Protein AF-A0AA51QZR5-F1 (afdb_monomer)

Solvent-accessible surface area (backbone atoms only — not comparable to full-atom values): 18092 Å² total; per-residue (Å²): 135,90,85,87,76,76,73,62,62,62,56,54,56,56,52,54,55,58,61,67,74,70,63,79,80,80,70,92,66,67,84,71,77,77,79,80,81,88,84,74,58,75,63,58,58,52,51,50,41,43,74,71,67,42,76,88,62,70,71,95,69,83,73,81,68,71,77,74,71,74,74,69,85,59,83,58,55,59,68,48,60,66,31,44,43,50,40,58,39,72,78,77,43,39,86,46,74,68,78,27,67,21,31,76,40,87,43,94,56,45,64,41,41,21,51,38,39,50,60,45,51,63,48,101,61,73,33,62,52,74,66,48,49,51,33,36,43,29,69,75,47,83,55,83,43,60,82,65,31,57,68,69,54,47,52,54,44,53,51,49,25,50,50,34,45,76,72,68,63,38,74,43,92,92,61,65,80,60,74,62,58,65,85,68,48,49,64,55,51,50,51,48,54,47,46,54,44,39,33,39,75,39,50,74,37,95,67,86,48,59,26,25,44,33,40,31,25,36,61,58,71,57,53,73,43,81,72,48,28,24,32,34,35,68,21,78,87,75,72,46,55,28,33,40,33,39,49,47,93,39,62,36,30,44,26,16,44,60,40,64,41,75,30,29,89,71,18,33,78,75,30,32,62,66,22,92,42,37,50,78,43,75,40,39,19,53,51,64,58,49,60,46,23,49,56,51,40,47,50,52,58,54,51,51,54,52,51,66,71,68,52,88,130

Secondary structure (DSSP, 8-state):
----SSSSHHHHHHHHHHHHTT-----TTGGGSSSSSS---HHHHHHHHHHTT-GGGS----------------STTSPPHHHHHHHHSSTT-EE-GGG-EEEEEE-SSTT--HHHHHHHTTS--SS--HHHHHHHHTTS---GGGGGS-HHHHHHHHHHHHHHHHTT-S--TT-SS----HHHHHHHHHHHHHHHHHHTTPPBPSSS-SEEEEEEEE--TTS-EEEEEEEEEE-TTTS-EEEEE--TT-SEEEEE-GGG-SS-TTS-GGG-TTGGGEEEEEEEES---HHHHHHHHHHHHHHHHHHHHH---

Structure (mmCIF, N/CA/C/O backbone):
data_AF-A0AA51QZR5-F1
#
_entry.id   AF-A0AA51QZR5-F1
#
loop_
_atom_site.group_PDB
_atom_site.id
_atom_site.type_symbol
_atom_site.label_atom_id
_atom_site.label_alt_id
_atom_site.label_comp_id
_atom_site.label_asym_id
_atom_site.label_entity_id
_atom_site.label_seq_id
_atom_site.pdbx_PDB_ins_code
_atom_site.Cartn_x
_atom_site.Cartn_y
_atom_site.Cartn_z
_atom_site.occupancy
_atom_site.B_iso_or_equiv
_atom_site.auth_seq_id
_atom_site.auth_comp_id
_atom_site.auth_asym_id
_atom_site.auth_atom_id
_atom_site.pdbx_PDB_model_num
ATOM 1 N N . MET A 1 1 ? 28.694 28.468 -49.498 1.00 46.94 1 MET A N 1
ATOM 2 C CA . MET A 1 1 ? 29.826 28.138 -48.599 1.00 46.94 1 MET A CA 1
ATOM 3 C C . MET A 1 1 ? 29.944 29.236 -47.550 1.00 46.94 1 MET A C 1
ATOM 5 O O . MET A 1 1 ? 29.925 30.388 -47.960 1.00 46.94 1 MET A O 1
ATOM 9 N N . ARG A 1 2 ? 30.132 28.857 -46.269 1.00 41.97 2 ARG A N 1
ATOM 10 C CA . ARG A 1 2 ? 30.265 29.700 -45.048 1.00 41.97 2 ARG A CA 1
ATOM 11 C C . ARG A 1 2 ? 28.937 30.262 -44.514 1.00 41.97 2 ARG A C 1
ATOM 13 O O . ARG A 1 2 ? 28.131 30.718 -45.305 1.00 41.97 2 ARG A O 1
ATOM 20 N N . ALA A 1 3 ? 28.634 30.305 -43.219 1.00 48.50 3 ALA A N 1
ATOM 21 C CA . ALA A 1 3 ? 29.169 29.687 -42.003 1.00 48.50 3 ALA A CA 1
ATOM 22 C C . ALA A 1 3 ? 28.056 29.859 -40.947 1.00 48.50 3 ALA A C 1
ATOM 24 O O . ALA A 1 3 ? 27.595 30.979 -40.751 1.00 48.50 3 ALA A O 1
ATOM 25 N N . HIS A 1 4 ? 27.576 28.781 -40.320 1.00 46.53 4 HIS A N 1
ATOM 26 C CA . HIS A 1 4 ? 26.515 28.867 -39.300 1.00 46.53 4 HIS A CA 1
ATOM 27 C C . HIS A 1 4 ? 26.637 27.800 -38.195 1.00 46.53 4 HIS A C 1
ATOM 29 O O . HIS A 1 4 ? 25.655 27.488 -37.534 1.00 46.53 4 HIS A O 1
ATOM 35 N N . ARG A 1 5 ? 27.836 27.235 -37.983 1.00 49.75 5 ARG A N 1
ATOM 36 C CA . ARG A 1 5 ? 28.067 26.151 -37.007 1.00 49.75 5 ARG A CA 1
ATOM 37 C C . ARG A 1 5 ? 28.807 26.548 -35.722 1.00 49.75 5 ARG A C 1
ATOM 39 O O . ARG A 1 5 ? 28.868 25.725 -34.825 1.00 49.75 5 ARG A O 1
ATOM 46 N N . ASP A 1 6 ? 29.270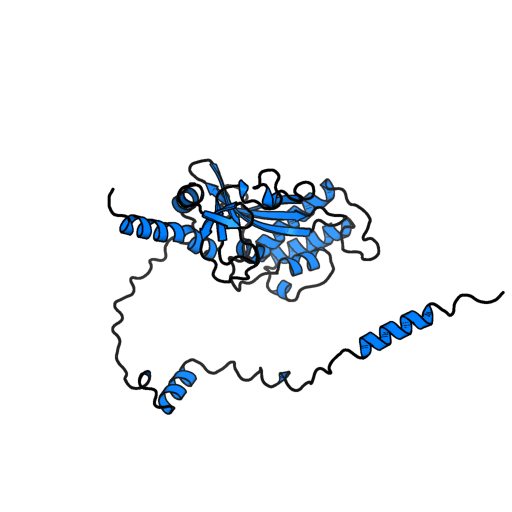 27.790 -35.585 1.00 47.19 6 ASP A N 1
ATOM 47 C CA . ASP A 1 6 ? 30.145 28.174 -34.459 1.00 47.19 6 ASP A CA 1
ATOM 48 C C . ASP A 1 6 ? 29.425 28.830 -33.264 1.00 47.19 6 ASP A C 1
ATOM 50 O O . ASP A 1 6 ? 30.073 29.201 -32.295 1.00 47.19 6 ASP A O 1
ATOM 54 N N . ARG A 1 7 ? 28.092 29.004 -33.288 1.00 48.97 7 ARG A N 1
ATOM 55 C CA . ARG A 1 7 ? 27.369 29.686 -32.185 1.00 48.97 7 ARG A CA 1
ATOM 56 C C . ARG A 1 7 ? 26.794 28.772 -31.101 1.00 48.97 7 ARG A C 1
ATOM 58 O O . ARG A 1 7 ? 26.488 29.282 -30.025 1.00 48.97 7 ARG A O 1
ATOM 65 N N . ASP A 1 8 ? 26.671 27.470 -31.348 1.00 48.50 8 ASP A N 1
ATOM 66 C CA . ASP A 1 8 ? 26.097 26.539 -30.362 1.00 48.50 8 ASP A CA 1
ATOM 67 C C . ASP A 1 8 ? 27.159 25.872 -29.474 1.00 48.50 8 ASP A C 1
ATOM 69 O O . ASP A 1 8 ? 26.893 25.599 -28.305 1.00 48.50 8 ASP A O 1
ATOM 73 N N . THR A 1 9 ? 28.401 25.735 -29.949 1.00 49.56 9 THR A N 1
ATOM 74 C CA . THR A 1 9 ? 29.513 25.170 -29.161 1.00 49.56 9 THR A CA 1
ATOM 75 C C . THR A 1 9 ? 29.951 26.072 -28.003 1.00 49.56 9 THR A C 1
ATOM 77 O O . THR A 1 9 ? 30.324 25.583 -26.936 1.00 49.56 9 THR A O 1
ATOM 80 N N . ASP A 1 10 ? 29.828 27.393 -28.157 1.00 47.25 10 ASP A N 1
ATOM 81 C CA . ASP A 1 10 ? 30.230 28.356 -27.121 1.00 47.25 10 ASP A CA 1
ATOM 82 C C . ASP A 1 10 ? 29.223 28.435 -25.956 1.00 47.25 10 ASP A C 1
ATOM 84 O O . ASP A 1 10 ? 29.586 28.803 -24.834 1.00 47.25 10 ASP A O 1
ATOM 88 N N . ARG A 1 11 ? 27.957 28.044 -26.179 1.00 53.62 11 ARG A N 1
ATOM 89 C CA . ARG A 1 11 ? 26.932 27.987 -25.120 1.00 53.62 11 ARG A CA 1
ATOM 90 C C . ARG A 1 11 ? 27.037 26.728 -24.259 1.00 53.62 11 ARG A C 1
ATOM 92 O O . ARG A 1 11 ? 26.808 26.825 -23.053 1.00 53.62 11 ARG A O 1
ATOM 99 N N . GLU A 1 12 ? 27.438 25.591 -24.827 1.00 49.09 12 GLU A N 1
ATOM 100 C CA . GLU A 1 12 ? 27.679 24.358 -24.060 1.00 49.09 12 GLU A CA 1
ATOM 101 C C . GLU A 1 12 ? 28.949 24.442 -23.196 1.00 49.09 12 GLU A C 1
ATOM 103 O O . GLU A 1 12 ? 28.934 24.032 -22.031 1.00 49.09 12 GLU A O 1
ATOM 108 N N . ALA A 1 13 ? 30.020 25.073 -23.692 1.00 49.81 13 ALA A N 1
ATOM 109 C CA . ALA A 1 13 ? 31.257 25.253 -22.925 1.00 49.81 13 ALA A CA 1
ATOM 110 C C . ALA A 1 13 ? 31.073 26.156 -21.683 1.00 49.81 13 ALA A C 1
ATOM 112 O O . ALA A 1 13 ? 31.635 25.887 -20.616 1.00 49.81 13 ALA A O 1
ATOM 113 N N . ALA A 1 14 ? 30.226 27.189 -21.778 1.00 50.69 14 ALA A N 1
ATOM 114 C CA . ALA A 1 14 ? 29.936 28.099 -20.666 1.00 50.69 14 ALA A CA 1
ATOM 115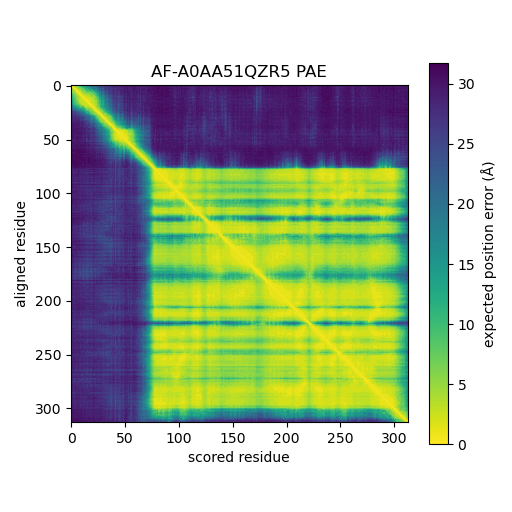 C C . ALA A 1 14 ? 29.045 27.473 -19.568 1.00 50.69 14 ALA A C 1
ATOM 117 O O . ALA A 1 14 ? 29.113 27.884 -18.404 1.00 50.69 14 ALA A O 1
ATOM 118 N N . ALA A 1 15 ? 28.226 26.470 -19.906 1.00 49.81 15 ALA A N 1
ATOM 119 C CA . ALA A 1 15 ? 27.392 25.744 -18.945 1.00 49.81 15 ALA A CA 1
ATOM 120 C C . ALA A 1 15 ? 28.211 24.734 -18.116 1.00 49.81 15 ALA A C 1
ATOM 122 O O . ALA A 1 15 ? 28.048 24.664 -16.895 1.00 49.81 15 ALA A O 1
ATOM 123 N N . LEU A 1 16 ? 29.168 24.041 -18.745 1.00 48.50 16 LEU A N 1
ATOM 124 C CA . LEU A 1 16 ? 30.079 23.104 -18.073 1.00 48.50 16 LEU A CA 1
ATOM 125 C C . LEU A 1 16 ? 31.058 23.812 -17.117 1.00 48.50 16 LEU A C 1
ATOM 127 O O . LEU A 1 16 ? 31.313 23.323 -16.014 1.00 48.50 16 LEU A O 1
ATOM 131 N N . GLN A 1 17 ? 31.532 25.015 -17.463 1.00 48.72 17 GLN A N 1
ATOM 132 C CA . GLN A 1 17 ? 32.383 25.815 -16.569 1.00 48.72 17 GLN A CA 1
ATOM 133 C C . GLN A 1 17 ? 31.652 26.291 -15.299 1.00 48.72 17 GLN A C 1
ATOM 135 O O . GLN A 1 17 ? 32.259 26.375 -14.230 1.00 48.72 17 GLN A O 1
ATOM 140 N N . ARG A 1 18 ? 30.338 26.553 -15.370 1.00 48.62 18 ARG A N 1
ATOM 141 C CA . ARG A 1 18 ? 29.530 26.943 -14.196 1.00 48.62 18 ARG A CA 1
ATOM 142 C C . ARG A 1 18 ? 29.199 25.767 -13.274 1.00 48.62 18 ARG A C 1
ATOM 144 O O . ARG A 1 18 ? 29.025 25.983 -12.076 1.00 48.62 18 ARG A O 1
ATOM 151 N N . GLN A 1 19 ? 29.162 24.540 -13.796 1.00 44.72 19 GLN A N 1
ATOM 152 C CA . GLN A 1 19 ? 28.992 23.325 -12.991 1.00 44.72 19 GLN A CA 1
ATOM 153 C C . GLN A 1 19 ? 30.280 22.929 -12.246 1.00 44.72 19 GLN A C 1
ATOM 155 O O . GLN A 1 19 ? 30.207 22.429 -11.124 1.00 44.72 19 GLN A O 1
ATOM 160 N N . ALA A 1 20 ? 31.457 23.229 -12.809 1.00 43.00 20 ALA A N 1
ATOM 161 C CA . ALA A 1 20 ? 32.749 22.976 -12.162 1.00 43.00 20 ALA A CA 1
ATOM 162 C C . ALA A 1 20 ? 33.045 23.918 -10.972 1.00 43.00 20 ALA A C 1
ATOM 164 O O . ALA A 1 20 ? 33.734 23.52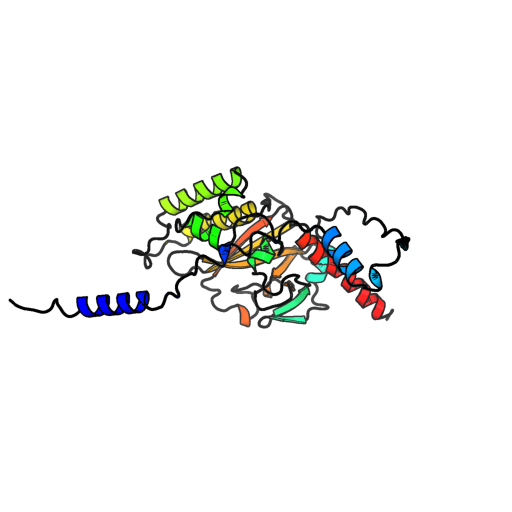5 -10.035 1.00 43.00 20 ALA A O 1
ATOM 165 N N . LEU A 1 21 ? 32.485 25.134 -10.962 1.00 43.94 21 LEU A N 1
ATOM 166 C CA . LEU A 1 21 ? 32.732 26.157 -9.930 1.00 43.94 21 LEU A CA 1
ATOM 167 C C . LEU A 1 21 ? 31.810 26.073 -8.695 1.00 43.94 21 LEU A C 1
ATOM 169 O O . LEU A 1 21 ? 31.929 26.896 -7.790 1.00 43.94 21 LEU A O 1
ATOM 173 N N . ARG A 1 22 ? 30.893 25.096 -8.629 1.00 41.97 22 ARG A N 1
ATOM 174 C CA . ARG A 1 22 ? 29.932 24.932 -7.514 1.00 41.97 22 ARG A CA 1
ATOM 175 C C . ARG A 1 22 ? 30.068 23.629 -6.723 1.00 41.97 22 ARG A C 1
ATOM 177 O O . ARG A 1 22 ? 29.170 23.288 -5.957 1.00 41.97 22 ARG A O 1
ATOM 184 N N . ARG A 1 23 ? 31.187 22.913 -6.846 1.00 36.75 23 ARG A N 1
ATOM 185 C CA . ARG A 1 23 ? 31.531 21.854 -5.888 1.00 36.75 23 ARG A CA 1
ATOM 186 C C . ARG A 1 23 ? 32.423 22.436 -4.790 1.00 36.75 23 ARG A C 1
ATOM 188 O O . ARG A 1 23 ? 33.575 22.744 -5.085 1.00 36.75 23 ARG A O 1
ATOM 195 N N . PRO A 1 24 ? 31.951 22.577 -3.537 1.00 36.47 24 PRO A N 1
ATOM 196 C CA . PRO A 1 24 ? 32.882 22.723 -2.432 1.00 36.47 24 PRO A CA 1
ATOM 197 C C . PRO A 1 24 ? 33.752 21.462 -2.382 1.00 36.47 24 PRO A C 1
ATOM 199 O O . PRO A 1 24 ? 33.252 20.340 -2.513 1.00 36.47 24 PRO A O 1
ATOM 202 N N . ALA A 1 25 ? 35.063 21.663 -2.264 1.00 39.25 25 ALA A N 1
ATOM 203 C CA . ALA A 1 25 ? 36.022 20.591 -2.069 1.00 39.25 25 ALA A C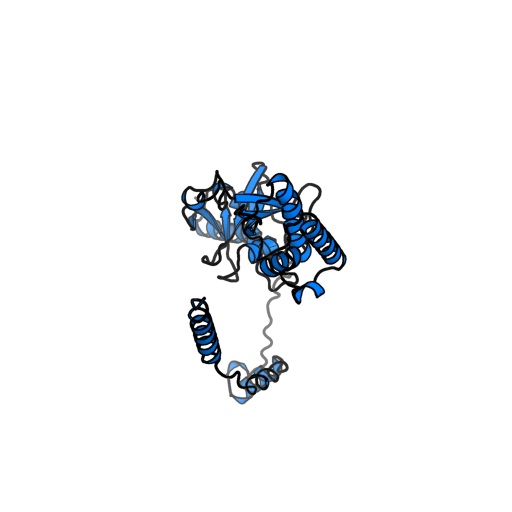A 1
ATOM 204 C C . ALA A 1 25 ? 35.581 19.759 -0.857 1.00 39.25 25 ALA A C 1
ATOM 206 O O . ALA A 1 25 ? 35.449 20.279 0.249 1.00 39.25 25 ALA A O 1
ATOM 207 N N . ARG A 1 26 ? 35.299 18.473 -1.086 1.00 38.62 26 ARG A N 1
ATOM 208 C CA . ARG A 1 26 ? 35.083 17.500 -0.016 1.00 38.62 26 ARG A CA 1
ATOM 209 C C . ARG A 1 26 ? 36.422 17.325 0.688 1.00 38.62 26 ARG A C 1
ATOM 211 O O . ARG A 1 26 ? 37.309 16.649 0.173 1.00 38.62 26 ARG A O 1
ATOM 218 N N . ASP A 1 27 ? 36.560 17.988 1.826 1.00 34.94 27 ASP A N 1
ATOM 219 C CA . ASP A 1 27 ? 37.722 17.879 2.689 1.00 34.94 27 ASP A CA 1
ATOM 220 C C . ASP A 1 27 ? 37.765 16.459 3.270 1.00 34.94 27 ASP A C 1
ATOM 222 O O . ASP A 1 27 ? 36.887 16.017 4.013 1.00 34.94 27 ASP A O 1
ATOM 226 N N . SER A 1 28 ? 38.783 15.695 2.892 1.00 40.28 28 SER A N 1
ATOM 227 C CA . SER A 1 28 ? 39.003 14.300 3.282 1.00 40.28 28 SER A CA 1
ATOM 228 C C . SER A 1 28 ? 39.543 14.162 4.717 1.00 40.28 28 SER A C 1
ATOM 230 O O . SER A 1 28 ? 40.415 13.334 4.985 1.00 40.28 28 SER A O 1
ATOM 232 N N . ARG A 1 29 ? 39.047 14.984 5.652 1.00 33.91 29 ARG A N 1
ATOM 233 C CA . ARG A 1 29 ? 39.429 14.972 7.078 1.00 33.91 29 ARG A CA 1
ATOM 234 C C . ARG A 1 29 ? 38.270 14.743 8.053 1.00 33.91 29 ARG A C 1
ATOM 236 O O . ARG A 1 29 ? 38.542 14.306 9.166 1.00 33.91 29 ARG A O 1
ATOM 243 N N . ASP A 1 30 ? 37.014 14.854 7.619 1.00 35.12 30 ASP A N 1
ATOM 244 C CA . ASP A 1 30 ? 35.854 14.559 8.484 1.00 35.12 30 ASP A CA 1
ATOM 245 C C . ASP A 1 30 ? 35.488 13.063 8.546 1.00 35.12 30 ASP A C 1
ATOM 247 O O . ASP A 1 30 ? 34.817 12.612 9.472 1.00 35.12 30 ASP A O 1
ATOM 251 N N . ALA A 1 31 ? 36.025 12.239 7.642 1.00 36.53 31 ALA A N 1
ATOM 252 C CA . ALA A 1 31 ? 35.813 10.786 7.636 1.00 36.53 31 ALA A CA 1
ATOM 253 C C . ALA A 1 31 ? 36.642 10.011 8.688 1.00 36.53 31 ALA A C 1
ATOM 255 O O . ALA A 1 31 ? 36.598 8.784 8.722 1.00 36.53 31 ALA A O 1
ATOM 256 N N . ARG A 1 32 ? 37.407 10.695 9.555 1.00 34.16 32 ARG A N 1
ATOM 257 C CA . ARG A 1 32 ? 38.183 10.064 10.646 1.00 34.16 32 ARG A CA 1
ATOM 258 C C . ARG A 1 32 ? 37.680 10.372 12.060 1.00 34.16 32 ARG A C 1
ATOM 260 O O . ARG A 1 32 ? 38.234 9.834 13.011 1.00 34.16 32 ARG A O 1
ATOM 267 N N . MET A 1 33 ? 36.614 11.160 12.203 1.00 32.31 33 MET A N 1
ATOM 268 C CA . MET A 1 33 ? 35.984 11.488 13.496 1.00 32.31 33 MET A CA 1
ATOM 269 C C . MET A 1 33 ? 34.606 10.833 13.697 1.00 32.31 33 MET A C 1
ATOM 271 O O . MET A 1 33 ? 33.925 11.124 14.670 1.00 32.31 33 MET A O 1
ATOM 275 N N . LEU A 1 34 ? 34.212 9.914 12.810 1.00 35.03 34 LEU A N 1
ATOM 276 C CA . LEU A 1 34 ? 32.991 9.097 12.924 1.00 35.03 34 LEU A CA 1
ATOM 277 C C . LEU A 1 34 ? 33.291 7.589 13.023 1.00 35.03 34 LEU A C 1
ATOM 279 O O . LEU A 1 34 ? 32.405 6.763 12.861 1.00 35.03 34 LEU A O 1
ATOM 283 N N . GLY A 1 35 ? 34.549 7.229 13.305 1.00 32.38 35 GLY A N 1
ATOM 284 C CA . GLY A 1 35 ? 35.015 5.846 13.492 1.00 32.38 35 GLY A CA 1
ATOM 285 C C . GLY A 1 35 ? 35.529 5.543 14.903 1.00 32.38 35 GLY A C 1
ATOM 286 O O . GLY A 1 35 ? 36.337 4.638 15.071 1.00 32.38 35 GLY A O 1
ATOM 287 N N . LEU A 1 36 ? 35.127 6.330 15.907 1.00 33.25 36 LEU A N 1
ATOM 288 C CA . LEU A 1 36 ? 35.575 6.193 17.304 1.00 33.25 36 LEU A CA 1
ATOM 289 C C . LEU A 1 36 ? 34.442 6.446 18.315 1.00 33.25 36 LEU A C 1
ATOM 291 O O . LEU A 1 36 ? 34.681 6.909 19.428 1.00 33.25 36 LEU A O 1
ATOM 295 N N . GLN A 1 37 ? 33.197 6.145 17.932 1.00 32.59 37 GLN A N 1
ATOM 296 C CA . GLN A 1 37 ? 32.034 6.287 18.817 1.00 32.59 37 GLN A CA 1
ATOM 297 C C . GLN A 1 37 ? 31.112 5.058 18.828 1.00 32.59 37 GLN A C 1
ATOM 299 O O . GLN A 1 37 ? 29.956 5.149 19.219 1.00 32.59 37 GLN A O 1
ATOM 304 N N . GLU A 1 38 ? 31.652 3.888 18.479 1.00 38.16 38 GLU A N 1
ATOM 305 C CA . GLU A 1 38 ? 30.999 2.585 18.639 1.00 38.16 38 GLU A CA 1
ATOM 306 C C . GLU A 1 38 ? 31.896 1.641 19.449 1.00 38.16 38 GLU A C 1
ATOM 308 O O . GLU A 1 38 ? 32.464 0.698 18.917 1.00 38.16 38 GLU A O 1
ATOM 313 N N . SER A 1 39 ? 32.069 1.928 20.744 1.00 42.00 39 SER A N 1
ATOM 314 C CA . SER A 1 39 ? 32.437 0.935 21.776 1.00 42.00 39 SER A CA 1
ATOM 315 C C . SER A 1 39 ? 32.571 1.583 23.160 1.00 42.00 39 SER A C 1
ATOM 317 O O . SER A 1 39 ? 33.578 1.424 23.848 1.00 42.00 39 SER A O 1
ATOM 319 N N . ALA A 1 40 ? 31.556 2.329 23.591 1.00 35.88 40 ALA A N 1
ATOM 320 C CA . ALA A 1 40 ? 31.406 2.711 24.991 1.00 35.88 40 ALA A CA 1
ATOM 321 C C . ALA A 1 40 ? 30.060 2.167 25.467 1.00 35.88 40 ALA A C 1
ATOM 323 O O . ALA A 1 40 ? 29.035 2.839 25.388 1.00 35.88 40 ALA A O 1
ATOM 324 N N . GLY A 1 41 ? 30.057 0.900 25.892 1.00 36.47 41 GLY A N 1
ATOM 325 C CA . GLY A 1 41 ? 28.894 0.288 26.528 1.00 36.47 41 GLY A CA 1
ATOM 326 C C . GLY A 1 41 ? 28.439 1.116 27.733 1.00 36.47 41 GLY A C 1
ATOM 327 O O . GLY A 1 41 ? 29.225 1.868 28.310 1.00 36.47 41 GLY A O 1
ATOM 328 N N . ASN A 1 42 ? 27.172 0.965 28.119 1.00 42.22 42 ASN A N 1
ATOM 329 C CA . ASN A 1 42 ? 26.502 1.694 29.208 1.00 42.22 42 ASN A CA 1
ATOM 330 C C . ASN A 1 42 ? 27.320 1.843 30.516 1.00 42.22 42 ASN A C 1
ATOM 332 O O . ASN A 1 42 ? 27.078 2.766 31.294 1.00 42.22 42 ASN A O 1
ATOM 336 N N . GLU A 1 43 ? 28.317 0.992 30.758 1.00 44.22 43 GLU A N 1
ATOM 337 C CA . GLU A 1 43 ? 29.291 1.116 31.848 1.00 44.22 43 GLU A CA 1
ATOM 338 C C . GLU A 1 43 ? 30.131 2.403 31.803 1.00 44.22 43 GLU A C 1
ATOM 340 O O . GLU A 1 43 ? 30.281 3.061 32.830 1.00 44.22 43 GLU A O 1
ATOM 345 N N . ALA A 1 44 ? 30.614 2.833 30.634 1.00 48.31 44 ALA A N 1
ATOM 346 C CA . ALA A 1 44 ? 31.455 4.029 30.510 1.00 48.31 44 ALA A CA 1
ATOM 347 C C . ALA A 1 44 ? 30.675 5.327 30.798 1.00 48.31 44 ALA A C 1
ATOM 349 O O . ALA A 1 44 ? 31.204 6.264 31.400 1.00 48.31 44 ALA A O 1
ATOM 350 N N . VAL A 1 45 ? 29.391 5.357 30.427 1.00 46.56 45 VAL A N 1
ATOM 351 C CA . VAL A 1 45 ? 28.463 6.458 30.735 1.00 46.56 45 VAL A CA 1
ATOM 352 C C . VAL A 1 45 ? 28.150 6.494 32.233 1.00 46.56 45 VAL A C 1
ATOM 354 O O . VAL A 1 45 ? 28.142 7.560 32.846 1.00 46.56 45 VAL A O 1
ATOM 357 N N . THR A 1 46 ? 27.969 5.325 32.850 1.00 50.75 46 THR A N 1
ATOM 358 C CA . THR A 1 46 ? 27.689 5.209 34.288 1.00 50.75 46 THR A CA 1
ATOM 359 C C . THR A 1 46 ? 28.905 5.609 35.137 1.00 50.75 46 THR A C 1
ATOM 361 O O . THR A 1 46 ? 28.755 6.318 36.132 1.00 50.75 46 THR A O 1
ATOM 364 N N . GLU A 1 47 ? 30.118 5.239 34.716 1.00 48.12 47 GLU A N 1
ATOM 365 C CA . GLU A 1 47 ? 31.381 5.607 35.372 1.00 48.12 47 GLU A CA 1
ATOM 366 C C . GLU A 1 47 ? 31.685 7.114 35.232 1.00 48.12 47 GLU A C 1
ATOM 368 O O . GLU A 1 47 ? 32.130 7.761 36.185 1.00 48.12 47 GLU A O 1
ATOM 373 N N . SER A 1 48 ? 31.378 7.703 34.068 1.00 46.22 48 SER A N 1
ATOM 374 C CA . SER A 1 48 ? 31.496 9.148 33.823 1.00 46.22 48 SER A CA 1
ATOM 375 C C . SER A 1 48 ? 30.561 9.955 34.732 1.00 46.22 48 SER A C 1
ATOM 377 O O . SER A 1 48 ? 31.017 10.869 35.421 1.00 46.22 48 SER A O 1
ATOM 379 N N . LEU A 1 49 ? 29.292 9.548 34.852 1.00 46.66 49 LEU A N 1
ATOM 380 C CA . LEU A 1 49 ? 28.319 10.179 35.755 1.00 46.66 49 LEU A CA 1
ATOM 381 C C . LEU A 1 49 ? 28.718 10.058 37.237 1.00 46.66 49 LEU A C 1
ATOM 383 O O . LEU A 1 49 ? 28.447 10.962 38.032 1.00 46.66 49 LEU A O 1
ATOM 387 N N . ARG A 1 50 ? 29.408 8.974 37.612 1.00 56.00 50 ARG A N 1
ATOM 388 C CA . ARG A 1 50 ? 29.921 8.760 38.973 1.00 56.00 50 ARG A CA 1
ATOM 389 C C . ARG A 1 50 ? 31.098 9.678 39.306 1.00 56.00 50 ARG A C 1
ATOM 391 O O . ARG A 1 50 ? 31.140 10.226 40.407 1.00 56.00 50 ARG A O 1
ATOM 398 N N . ARG A 1 51 ? 32.020 9.885 38.356 1.00 57.81 51 ARG A N 1
ATOM 399 C CA . ARG A 1 51 ? 33.159 10.814 38.496 1.00 57.81 51 ARG A CA 1
ATOM 400 C C . ARG A 1 51 ? 32.729 12.279 38.539 1.00 57.81 51 ARG A C 1
ATOM 402 O O . ARG A 1 51 ? 33.368 13.069 39.223 1.00 57.81 51 ARG A O 1
ATOM 409 N N . SER A 1 52 ? 31.635 12.629 37.867 1.00 62.34 52 SER A N 1
ATOM 410 C CA . SER A 1 52 ? 31.063 13.982 37.869 1.00 62.34 52 SER A CA 1
ATOM 411 C C . SER A 1 52 ? 30.220 14.310 39.111 1.00 62.34 52 SER A C 1
ATOM 413 O O . SER A 1 52 ? 29.625 15.382 39.168 1.00 62.34 52 SER A O 1
ATOM 415 N N . GLY A 1 53 ? 30.147 13.411 40.102 1.00 43.56 53 GLY A N 1
ATOM 416 C CA . GLY A 1 53 ? 29.441 13.660 41.363 1.00 43.56 53 GLY A CA 1
ATOM 417 C C . GLY A 1 53 ? 27.917 13.740 41.229 1.00 43.56 53 GLY A C 1
ATOM 418 O O . GLY A 1 53 ? 27.265 14.366 42.063 1.00 43.56 53 GLY A O 1
ATOM 419 N N . HIS A 1 54 ? 27.330 13.131 40.189 1.00 39.69 54 HIS A N 1
ATOM 420 C CA . HIS A 1 54 ? 25.884 13.188 39.981 1.00 39.69 54 HIS A CA 1
ATOM 421 C C . HIS A 1 54 ? 25.147 12.383 41.078 1.00 39.69 54 HIS A C 1
ATOM 423 O O . HIS A 1 54 ? 25.430 11.189 41.238 1.00 39.69 54 HIS A O 1
ATOM 429 N N . PRO A 1 55 ? 24.160 12.967 41.796 1.00 44.09 55 PRO A N 1
ATOM 430 C CA . PRO A 1 55 ? 23.528 12.336 42.967 1.00 44.09 55 PRO A CA 1
ATOM 431 C C . PRO A 1 55 ? 22.844 10.987 42.690 1.00 44.09 55 PRO A C 1
ATOM 433 O O . PRO A 1 55 ? 22.639 10.199 43.604 1.00 44.09 55 PRO A O 1
ATOM 436 N N . GLY A 1 56 ? 22.503 10.699 41.430 1.00 46.69 56 GLY A N 1
ATOM 437 C CA . GLY A 1 56 ? 21.851 9.450 41.022 1.00 46.69 56 GLY A CA 1
ATOM 438 C C . GLY A 1 56 ? 22.786 8.249 40.813 1.00 46.69 56 GLY A C 1
ATOM 439 O O . GLY A 1 56 ? 22.292 7.141 40.635 1.00 46.69 56 GLY A O 1
ATOM 440 N N . ALA A 1 57 ? 24.113 8.433 40.826 1.00 48.69 57 ALA A N 1
ATOM 441 C CA . ALA A 1 57 ? 25.096 7.355 40.602 1.00 48.69 57 ALA A CA 1
ATOM 442 C C . ALA A 1 57 ? 25.741 6.824 41.902 1.00 48.69 57 ALA A C 1
ATOM 444 O O . ALA A 1 57 ? 26.554 5.888 41.889 1.00 48.69 57 ALA A O 1
ATOM 445 N N . GLN A 1 58 ? 25.375 7.410 43.041 1.00 44.25 58 GLN A N 1
ATOM 446 C CA . GLN A 1 58 ? 25.857 7.042 44.364 1.00 44.25 58 GLN A CA 1
ATOM 447 C C . GLN A 1 58 ? 24.681 6.517 45.179 1.00 44.25 58 GLN A C 1
ATOM 449 O O . GLN A 1 58 ? 24.021 7.281 45.858 1.00 44.25 58 GLN A O 1
ATOM 454 N N . HIS A 1 59 ? 24.375 5.229 45.019 1.00 39.81 59 HIS A N 1
ATOM 455 C CA . HIS A 1 59 ? 23.877 4.303 46.045 1.00 39.81 59 HIS A CA 1
ATOM 456 C C . HIS A 1 59 ? 23.229 3.103 45.352 1.00 39.81 59 HIS A C 1
ATOM 458 O O . HIS A 1 59 ? 22.258 3.229 44.610 1.00 39.81 59 HIS A O 1
ATOM 464 N N . GLY A 1 60 ? 23.801 1.921 45.596 1.00 43.81 60 GLY A N 1
ATOM 465 C CA . GLY A 1 60 ? 23.247 0.632 45.194 1.00 43.81 60 GLY A CA 1
ATOM 466 C C . GLY A 1 60 ? 21.986 0.313 45.989 1.00 43.81 60 GLY A C 1
ATOM 467 O O . GLY A 1 60 ? 22.001 -0.546 46.863 1.00 43.81 60 GLY A O 1
ATOM 468 N N . ALA A 1 61 ? 20.897 1.017 45.695 1.00 31.91 61 ALA A N 1
ATOM 469 C CA . ALA A 1 61 ? 19.578 0.636 46.154 1.00 31.91 61 ALA A CA 1
ATOM 470 C C . ALA A 1 61 ? 19.062 -0.458 45.217 1.00 31.91 61 ALA A C 1
ATOM 472 O O . ALA A 1 61 ? 18.716 -0.201 44.063 1.00 31.91 61 ALA A O 1
ATOM 473 N N . THR A 1 62 ? 19.017 -1.692 45.714 1.00 35.97 62 THR A N 1
ATOM 474 C CA . THR A 1 62 ? 18.191 -2.764 45.156 1.00 35.97 62 THR A CA 1
ATOM 475 C C . THR A 1 62 ? 16.748 -2.278 45.113 1.00 35.97 62 THR A C 1
ATOM 477 O O . THR A 1 62 ? 15.995 -2.408 46.075 1.00 35.97 62 THR A O 1
ATOM 480 N N . VAL A 1 63 ? 16.360 -1.686 43.985 1.00 35.44 63 VAL A N 1
ATOM 481 C CA . VAL A 1 63 ? 14.960 -1.454 43.660 1.00 35.44 63 VAL A CA 1
ATOM 482 C C . VAL A 1 63 ? 14.366 -2.838 43.457 1.00 35.44 63 VAL A C 1
ATOM 484 O O . VAL A 1 63 ? 14.565 -3.459 42.411 1.00 35.44 63 VAL A O 1
ATOM 487 N N . GLN A 1 64 ? 13.658 -3.341 44.470 1.00 34.56 64 GLN A N 1
ATOM 488 C CA . GLN A 1 64 ? 12.695 -4.416 44.283 1.00 34.56 64 GLN A CA 1
ATOM 489 C C . GLN A 1 64 ? 11.653 -3.900 43.289 1.00 34.56 64 GLN A C 1
ATOM 491 O O . GLN A 1 64 ? 10.653 -3.282 43.649 1.00 34.56 64 GLN A O 1
ATOM 496 N N . ARG A 1 65 ? 11.928 -4.102 41.997 1.00 34.06 65 ARG A N 1
ATOM 497 C CA . ARG A 1 65 ? 10.910 -4.015 40.963 1.00 34.06 65 ARG A CA 1
ATOM 498 C C . ARG A 1 65 ? 9.889 -5.076 41.330 1.00 34.06 65 ARG A C 1
ATOM 500 O O . ARG A 1 65 ? 10.177 -6.267 41.232 1.00 34.06 65 ARG A O 1
ATOM 507 N N . ALA A 1 66 ? 8.706 -4.627 41.747 1.00 31.55 66 ALA A N 1
ATOM 508 C CA . ALA A 1 66 ? 7.510 -5.444 41.666 1.00 31.55 66 ALA A CA 1
ATOM 509 C C . ALA A 1 66 ? 7.536 -6.135 40.294 1.00 31.55 66 ALA A C 1
ATOM 511 O O . ALA A 1 66 ? 7.826 -5.449 39.301 1.00 31.55 66 ALA A O 1
ATOM 512 N N . PRO A 1 67 ? 7.338 -7.462 40.222 1.00 32.41 67 PRO A N 1
ATOM 513 C CA . PRO A 1 67 ? 7.421 -8.166 38.960 1.00 32.41 67 PRO A CA 1
ATOM 514 C C . PRO A 1 67 ? 6.446 -7.476 38.014 1.00 32.41 67 PRO A C 1
ATOM 516 O O . PRO A 1 67 ? 5.234 -7.484 38.243 1.00 32.41 67 PRO A O 1
ATOM 519 N N . LYS A 1 68 ? 6.983 -6.819 36.972 1.00 37.62 68 LYS A N 1
ATOM 520 C CA . LYS A 1 68 ? 6.205 -6.536 35.772 1.00 37.62 68 LYS A CA 1
ATOM 521 C C . LYS A 1 68 ? 5.653 -7.898 35.411 1.00 37.62 68 LYS A C 1
ATOM 523 O O . LYS A 1 68 ? 6.439 -8.777 35.058 1.00 37.62 68 LYS A O 1
ATOM 528 N N . ARG A 1 69 ? 4.348 -8.083 35.649 1.00 36.34 69 ARG A N 1
ATOM 529 C CA . ARG A 1 69 ? 3.609 -9.272 35.242 1.00 36.34 69 ARG A CA 1
ATOM 530 C C . ARG A 1 69 ? 4.134 -9.614 33.868 1.00 36.34 69 ARG A C 1
ATOM 532 O O . ARG A 1 69 ? 4.111 -8.741 32.996 1.00 36.34 69 ARG A O 1
ATOM 539 N N . GLY A 1 70 ? 4.704 -10.813 33.766 1.00 28.94 70 GLY A N 1
ATOM 540 C CA . GLY A 1 70 ? 5.098 -11.379 32.498 1.00 28.94 70 GLY A CA 1
ATOM 541 C C . GLY A 1 70 ? 3.936 -11.114 31.571 1.00 28.94 70 GLY A C 1
ATOM 542 O O . GLY A 1 70 ? 2.809 -11.523 31.852 1.00 28.94 70 GLY A O 1
ATOM 543 N N . HIS A 1 71 ? 4.199 -10.291 30.562 1.00 36.31 71 HIS A N 1
ATOM 544 C CA . HIS A 1 71 ? 3.367 -10.297 29.393 1.00 36.31 71 HIS A CA 1
ATOM 545 C C . HIS A 1 71 ? 3.505 -11.742 28.939 1.00 36.31 71 HIS A C 1
ATOM 547 O O . HIS A 1 71 ? 4.574 -12.133 28.473 1.00 36.31 71 HIS A O 1
ATOM 553 N N . GLU A 1 72 ? 2.494 -12.558 29.247 1.00 31.52 72 GLU A N 1
ATOM 554 C CA . GLU A 1 72 ? 2.286 -13.808 28.541 1.00 31.52 72 GLU A CA 1
ATOM 555 C C . GLU A 1 72 ? 2.570 -13.474 27.084 1.00 31.52 72 GLU A C 1
ATOM 557 O O . GLU A 1 72 ? 2.060 -12.458 26.581 1.00 31.52 72 GLU A O 1
ATOM 562 N N . GLU A 1 73 ? 3.478 -14.242 26.480 1.00 35.16 73 GLU A N 1
ATOM 563 C CA . GLU A 1 73 ? 3.616 -14.344 25.037 1.00 35.16 73 GLU A CA 1
ATOM 564 C C . GLU A 1 73 ? 2.221 -14.664 24.525 1.00 35.16 73 GLU A C 1
ATOM 566 O O . GLU A 1 73 ? 1.783 -15.809 24.451 1.00 35.16 73 GLU A O 1
ATOM 571 N N . SER A 1 74 ? 1.470 -13.592 24.292 1.00 36.00 74 SER A N 1
ATOM 572 C CA . SER A 1 74 ? 0.202 -13.633 23.621 1.00 36.00 74 SER A CA 1
ATOM 573 C C . SER A 1 74 ? 0.480 -14.337 22.307 1.00 36.00 74 SER A C 1
ATOM 575 O O . SER A 1 74 ? 1.574 -14.241 21.741 1.00 36.00 74 SER A O 1
ATOM 577 N N . THR A 1 75 ? -0.542 -14.971 21.776 1.00 40.12 75 THR A N 1
ATOM 578 C CA . THR A 1 75 ? -0.726 -15.306 20.365 1.00 40.12 75 THR A CA 1
ATOM 579 C C . THR A 1 75 ? -0.669 -14.042 19.466 1.00 40.12 75 THR A C 1
ATOM 581 O O . THR A 1 75 ? -1.428 -13.875 18.518 1.00 40.12 75 THR A O 1
ATOM 584 N N . GLY A 1 76 ? 0.226 -13.099 19.783 1.00 45.56 76 GLY A N 1
ATOM 585 C CA . GLY A 1 76 ? 0.209 -11.661 19.541 1.00 45.56 76 GLY A CA 1
ATOM 586 C C . GLY A 1 76 ? 0.658 -11.245 18.152 1.00 45.56 76 GLY A C 1
ATOM 587 O O . GLY A 1 76 ? 0.971 -10.074 17.944 1.00 45.56 76 GLY A O 1
ATOM 588 N N . ASN A 1 77 ? 0.658 -12.186 17.211 1.00 63.31 77 ASN A N 1
ATOM 589 C CA . ASN A 1 77 ? 0.804 -11.891 15.794 1.00 63.31 77 ASN A CA 1
ATOM 590 C C . ASN A 1 77 ? -0.552 -11.756 15.086 1.00 63.31 77 ASN A C 1
ATOM 592 O O . ASN A 1 77 ? -0.596 -11.186 13.998 1.00 63.31 77 ASN A O 1
ATOM 596 N N . GLU A 1 78 ? -1.659 -12.174 15.709 1.00 86.75 78 GLU A N 1
ATOM 597 C CA . GLU A 1 78 ? -2.990 -12.075 15.106 1.00 86.75 78 GLU A CA 1
ATOM 598 C C . GLU A 1 78 ? -3.697 -10.747 15.421 1.00 86.75 78 GLU A C 1
ATOM 600 O O . GLU A 1 78 ? -3.728 -10.253 16.556 1.00 86.75 78 GLU A O 1
ATOM 605 N N . ILE A 1 79 ? -4.287 -10.152 14.385 1.00 91.75 79 ILE A N 1
ATOM 606 C CA . ILE A 1 79 ? -5.119 -8.955 14.505 1.00 91.75 79 ILE A CA 1
ATOM 607 C C . ILE A 1 79 ? -6.441 -9.353 15.157 1.00 91.75 79 ILE A C 1
ATOM 609 O O . ILE A 1 79 ? -7.134 -10.248 14.679 1.00 91.75 79 ILE A O 1
ATOM 613 N N . ASN A 1 80 ? -6.817 -8.664 16.231 1.00 93.75 80 ASN A N 1
ATOM 614 C CA . ASN A 1 80 ? -8.070 -8.918 16.920 1.00 93.75 80 ASN A CA 1
ATOM 615 C C . ASN A 1 80 ? -9.256 -8.462 16.037 1.00 93.75 80 ASN A C 1
ATOM 617 O O . ASN A 1 80 ? -9.332 -7.274 15.701 1.00 93.75 80 ASN A O 1
ATOM 621 N N . PRO A 1 81 ? -10.216 -9.347 15.704 1.00 94.38 81 PRO A N 1
ATOM 622 C CA . PRO A 1 81 ? -11.377 -9.000 14.879 1.00 94.38 81 PRO A CA 1
ATOM 623 C C . PRO A 1 81 ? -12.213 -7.837 15.447 1.00 94.38 81 PRO A C 1
ATOM 625 O O . PRO A 1 81 ? -12.756 -7.026 14.692 1.00 94.38 81 PRO A O 1
ATOM 628 N N . GLU A 1 82 ? -12.276 -7.688 16.775 1.00 94.62 82 GLU A N 1
ATOM 629 C CA . GLU A 1 82 ? -12.954 -6.564 17.431 1.00 94.62 82 GLU A CA 1
ATOM 630 C C . GLU A 1 82 ? -12.248 -5.230 17.167 1.00 94.62 82 GLU A C 1
ATOM 632 O O . GLU A 1 82 ? -12.910 -4.199 17.055 1.00 94.62 82 GLU A O 1
ATOM 637 N N . ALA A 1 83 ? -10.915 -5.228 17.046 1.00 95.31 83 ALA A N 1
ATOM 638 C CA . ALA A 1 83 ? -10.156 -4.020 16.727 1.00 95.31 83 ALA A CA 1
ATOM 639 C C . ALA A 1 83 ? -10.496 -3.531 15.314 1.00 95.31 83 ALA A C 1
ATOM 641 O O . ALA A 1 83 ? -10.786 -2.350 15.123 1.00 95.31 83 ALA A O 1
ATOM 642 N N . VAL A 1 84 ? -10.555 -4.452 14.345 1.00 96.19 84 VAL A N 1
ATOM 643 C CA . VAL A 1 84 ? -10.963 -4.152 12.961 1.00 96.19 84 VAL A CA 1
ATOM 644 C C . VAL A 1 84 ? -12.401 -3.637 12.920 1.00 96.19 84 VAL A C 1
ATOM 646 O O . VAL A 1 84 ? -12.681 -2.598 12.325 1.00 96.19 84 VAL A O 1
ATOM 649 N N . SER A 1 85 ? -13.299 -4.306 13.642 1.00 95.00 85 SER A N 1
ATOM 650 C CA . SER A 1 85 ? -14.700 -3.895 13.776 1.00 95.00 85 SER A CA 1
ATOM 651 C C . SER A 1 85 ? -14.831 -2.491 14.374 1.00 95.00 85 SER A C 1
ATOM 653 O O . SER A 1 85 ? -15.644 -1.683 13.933 1.00 95.00 85 SER A O 1
ATOM 655 N N . MET A 1 86 ? -14.012 -2.168 15.378 1.00 94.38 86 MET A N 1
ATOM 656 C CA . MET A 1 86 ? -13.993 -0.849 16.004 1.00 94.38 86 MET A CA 1
ATOM 657 C C . MET A 1 86 ? -13.494 0.230 15.040 1.00 94.38 86 MET A C 1
ATOM 659 O O . MET A 1 86 ? -14.026 1.341 15.061 1.00 94.38 86 MET A O 1
ATOM 663 N N . ILE A 1 87 ? -12.509 -0.075 14.190 1.00 95.38 87 ILE A N 1
ATOM 664 C CA . ILE A 1 87 ? -12.059 0.819 13.110 1.00 95.38 87 ILE A CA 1
ATOM 665 C C . ILE A 1 87 ? -13.199 1.075 12.116 1.00 95.38 87 ILE A C 1
ATOM 667 O O . ILE A 1 87 ? -13.433 2.229 11.758 1.00 95.38 87 ILE A O 1
ATOM 671 N N . ALA A 1 88 ? -13.939 0.033 11.728 1.00 93.94 88 ALA A N 1
ATOM 672 C CA . ALA A 1 88 ? -15.047 0.130 10.776 1.00 93.94 88 ALA A CA 1
ATOM 673 C C . ALA A 1 88 ? -16.214 0.999 11.283 1.00 93.94 88 ALA A C 1
ATOM 675 O O . ALA A 1 88 ? -16.916 1.628 10.492 1.00 93.94 88 ALA A O 1
ATOM 676 N N . GLN A 1 89 ? -16.435 1.047 12.600 1.00 92.56 89 GLN A N 1
ATOM 677 C CA . GLN A 1 89 ? -17.528 1.810 13.200 1.00 92.56 89 GLN A CA 1
ATOM 678 C C . GLN A 1 89 ? -17.288 3.329 13.125 1.00 92.56 89 GLN A C 1
ATOM 680 O O . GLN A 1 89 ? -16.273 3.789 13.652 1.00 92.56 89 GLN A O 1
ATOM 685 N N . PRO A 1 90 ? -18.258 4.126 12.625 1.00 91.56 90 PRO A N 1
ATOM 686 C CA . PRO A 1 90 ? -18.147 5.590 12.565 1.00 91.56 90 PRO A CA 1
ATOM 687 C C . PRO A 1 90 ? -17.972 6.274 13.926 1.00 91.56 90 PRO A C 1
ATOM 689 O O . PRO A 1 90 ? -17.507 7.409 14.019 1.00 91.56 90 PRO A O 1
ATOM 692 N N . LEU A 1 91 ? -18.380 5.608 15.010 1.00 88.88 91 LEU A N 1
ATOM 693 C CA . LEU A 1 91 ? -18.291 6.159 16.356 1.00 88.88 91 LEU A CA 1
ATOM 694 C C . LEU A 1 91 ? -16.828 6.398 16.746 1.00 88.88 91 LEU A C 1
ATOM 696 O O . LEU A 1 91 ? -16.070 5.452 16.941 1.00 88.88 91 LEU A O 1
ATOM 700 N N . GLY A 1 92 ? -16.447 7.656 16.953 1.00 86.19 92 GLY A N 1
ATOM 701 C CA . GLY A 1 92 ? -15.065 8.034 17.264 1.00 86.19 92 GLY A CA 1
ATOM 702 C C . GLY A 1 92 ? -14.174 8.171 16.030 1.00 86.19 92 GLY A C 1
ATOM 703 O O . GLY A 1 92 ? -12.953 8.148 16.170 1.00 86.19 92 GLY A O 1
ATOM 704 N N . HIS A 1 93 ? -14.767 8.279 14.839 1.00 93.75 93 HIS A N 1
ATOM 705 C CA . HIS A 1 93 ? -14.099 8.873 13.686 1.00 93.75 93 HIS A CA 1
ATOM 706 C C . HIS A 1 93 ? -13.982 10.387 13.879 1.00 93.75 93 HIS A C 1
ATOM 708 O O . HIS A 1 93 ? -14.891 11.046 14.383 1.00 93.75 93 HIS A O 1
ATOM 714 N N . GLU A 1 94 ? -12.856 10.928 13.449 1.00 95.12 94 GLU A N 1
ATOM 715 C CA . GLU A 1 94 ? -12.506 12.341 13.476 1.00 95.12 94 GLU A CA 1
ATOM 716 C C . GLU A 1 94 ? -12.239 12.831 12.051 1.00 95.12 94 GLU A C 1
ATOM 718 O O . GLU A 1 94 ? -12.117 12.029 11.125 1.00 95.12 94 GLU A O 1
ATOM 723 N N . ASP A 1 95 ? -12.122 14.149 11.875 1.00 95.88 95 ASP A N 1
ATOM 724 C CA . ASP A 1 95 ? -11.564 14.715 10.645 1.00 95.88 95 ASP A CA 1
ATOM 725 C C . ASP A 1 95 ? -10.119 14.267 10.467 1.00 95.88 95 ASP A C 1
ATOM 727 O O . ASP A 1 95 ? -9.276 14.459 11.355 1.00 95.88 95 ASP A O 1
ATOM 731 N N . THR A 1 96 ? -9.842 13.683 9.309 1.00 93.19 96 THR A N 1
ATOM 732 C CA . THR A 1 96 ? -8.511 13.253 8.905 1.00 93.19 96 THR A CA 1
ATOM 733 C C . THR A 1 96 ? -8.006 14.110 7.740 1.00 93.19 96 THR A C 1
ATOM 735 O O . THR A 1 96 ? -8.585 15.148 7.403 1.00 93.19 96 THR A O 1
ATOM 738 N N . TYR A 1 97 ? -6.867 13.748 7.157 1.00 89.12 97 TYR A N 1
ATOM 739 C CA . TYR A 1 97 ? -6.236 14.493 6.075 1.00 89.12 97 TYR A CA 1
ATOM 740 C C . TYR A 1 97 ? -7.190 14.647 4.876 1.00 89.12 97 TYR A C 1
ATOM 742 O O . TYR A 1 97 ? -8.011 13.771 4.619 1.00 89.12 97 TYR A O 1
ATOM 750 N N . LYS A 1 98 ? -7.117 15.760 4.135 1.00 91.12 98 LYS A N 1
ATOM 751 C CA . LYS A 1 98 ? -7.914 16.014 2.911 1.00 91.12 98 LYS A CA 1
ATOM 752 C C . LYS A 1 98 ? -9.355 15.455 2.952 1.00 91.12 98 LYS A C 1
ATOM 754 O O . LYS A 1 98 ? -9.685 14.553 2.188 1.00 91.12 98 LYS A O 1
ATOM 759 N N . GLY A 1 99 ? -10.182 15.948 3.877 1.00 90.00 99 GLY A N 1
ATOM 760 C CA . GLY A 1 99 ? -11.630 15.680 3.903 1.00 90.00 99 GLY A CA 1
ATOM 761 C C . GLY A 1 99 ? -12.065 14.278 4.353 1.00 90.00 99 GLY A C 1
ATOM 762 O O . GLY A 1 99 ? -13.258 13.986 4.340 1.00 90.00 99 GLY A O 1
ATOM 763 N N . GLY A 1 100 ? -11.133 13.411 4.759 1.00 93.31 100 GLY A N 1
ATOM 764 C CA . GLY A 1 100 ? -11.451 12.069 5.249 1.00 93.31 100 GLY A CA 1
ATOM 765 C C . GLY A 1 100 ? -12.103 12.065 6.636 1.00 93.31 100 GLY A C 1
ATOM 766 O O . GLY A 1 100 ? -11.894 12.974 7.444 1.00 93.31 100 GLY A O 1
ATOM 767 N N . LYS A 1 101 ? -12.869 11.008 6.931 1.00 95.75 101 LYS A N 1
ATOM 768 C CA . LYS A 1 101 ? -13.367 10.696 8.277 1.00 95.75 101 LYS A CA 1
ATOM 769 C C . LYS A 1 101 ? -12.899 9.307 8.695 1.00 95.75 101 LYS A C 1
ATOM 771 O O . LYS A 1 101 ? -13.166 8.316 8.025 1.00 95.75 101 LYS A O 1
ATOM 776 N N . GLY A 1 102 ? -12.193 9.236 9.815 1.00 95.50 102 GLY A N 1
ATOM 777 C CA . GLY A 1 102 ? -11.606 7.991 10.293 1.00 95.50 102 GLY A CA 1
ATOM 778 C C . GLY A 1 102 ? -10.994 8.144 11.673 1.00 95.50 102 GLY A C 1
ATOM 779 O O . GLY A 1 102 ? -10.984 9.219 12.266 1.00 95.50 102 GLY A O 1
ATOM 780 N N . ARG A 1 103 ? -10.481 7.050 12.217 1.00 95.38 103 ARG A N 1
ATOM 781 C CA . ARG A 1 103 ? -9.711 7.060 13.456 1.00 95.38 103 ARG A CA 1
ATOM 782 C C . ARG A 1 103 ? -8.266 7.440 13.178 1.00 95.38 103 ARG A C 1
ATOM 784 O O . ARG A 1 103 ? -7.715 7.100 12.133 1.00 95.38 103 ARG A O 1
ATOM 791 N N . LYS A 1 104 ? -7.644 8.078 14.163 1.00 94.62 104 LYS A N 1
ATOM 792 C CA . LYS A 1 104 ? -6.216 8.389 14.166 1.00 94.62 104 LYS A CA 1
ATOM 793 C C . LYS A 1 104 ? -5.511 7.411 15.091 1.00 94.62 104 LYS A C 1
ATOM 795 O O . LYS A 1 104 ? -5.680 7.476 16.308 1.00 94.62 104 LYS A O 1
ATOM 800 N N . LEU A 1 105 ? -4.776 6.467 14.518 1.00 92.50 105 LEU A N 1
ATOM 801 C CA . LEU A 1 105 ? -3.945 5.540 15.284 1.00 92.50 105 LEU A CA 1
ATOM 802 C C . LEU A 1 105 ? -2.535 6.130 15.439 1.00 92.50 105 LEU A C 1
ATOM 804 O O . LEU A 1 105 ? -2.077 6.849 14.548 1.00 92.50 105 LEU A O 1
ATOM 808 N N . PRO A 1 106 ? -1.834 5.852 16.550 1.00 88.81 106 PRO A N 1
ATOM 809 C CA . PRO A 1 106 ? -0.497 6.389 16.769 1.00 88.81 106 PRO A CA 1
ATOM 810 C C . PRO A 1 106 ? 0.495 5.883 15.714 1.00 88.81 106 PRO A C 1
ATOM 812 O O . PRO A 1 106 ? 0.492 4.701 15.371 1.00 88.81 106 PRO A O 1
ATOM 815 N N . LYS A 1 107 ? 1.369 6.782 15.252 1.00 83.56 107 LYS A N 1
ATOM 816 C CA . LYS A 1 107 ? 2.496 6.510 14.354 1.00 83.56 107 LYS A CA 1
ATOM 817 C C . LYS A 1 107 ? 3.793 6.853 15.090 1.00 83.56 107 LYS A C 1
ATOM 819 O O . LYS A 1 107 ? 3.898 7.930 15.670 1.00 83.56 107 LYS A O 1
ATOM 824 N N . ASP A 1 108 ? 4.771 5.951 15.088 1.00 77.44 108 ASP A N 1
ATOM 825 C CA . ASP A 1 108 ? 6.011 6.149 15.861 1.00 77.44 108 ASP A CA 1
ATOM 826 C C . ASP A 1 108 ? 6.938 7.188 15.228 1.00 77.44 108 ASP A C 1
ATOM 828 O O . ASP A 1 108 ? 7.546 8.008 15.915 1.00 77.44 108 ASP A O 1
ATOM 832 N N . GLN A 1 109 ? 7.038 7.148 13.902 1.00 79.06 109 GLN A N 1
ATOM 833 C CA . GLN A 1 109 ? 7.876 8.034 13.109 1.00 79.06 109 GLN A CA 1
ATOM 834 C C . GLN A 1 109 ? 6.981 8.979 12.320 1.00 79.06 109 GLN A C 1
ATOM 836 O O . GLN A 1 109 ? 6.238 8.542 11.443 1.00 79.06 109 GLN A O 1
ATOM 841 N N . LYS A 1 110 ? 7.053 10.280 12.612 1.00 74.62 110 LYS A N 1
ATOM 842 C CA . LYS A 1 110 ? 6.195 11.285 11.963 1.00 74.62 110 LYS A CA 1
ATOM 843 C C . LYS A 1 110 ? 6.319 11.255 10.441 1.00 74.62 110 LYS A C 1
ATOM 845 O O . LYS A 1 110 ? 5.307 11.252 9.754 1.00 74.62 110 LYS A O 1
ATOM 850 N N . GLU A 1 111 ? 7.537 11.113 9.936 1.00 73.38 111 GLU A N 1
ATOM 851 C CA . GLU A 1 111 ? 7.836 11.190 8.504 1.00 73.38 111 GLU A CA 1
ATOM 852 C C . GLU A 1 111 ? 7.713 9.851 7.765 1.00 73.38 111 GLU A C 1
ATOM 854 O O . GLU A 1 111 ? 7.978 9.817 6.568 1.00 73.38 111 GLU A O 1
ATOM 859 N N . ALA A 1 112 ? 7.296 8.756 8.428 1.00 79.69 112 ALA A N 1
ATOM 860 C CA . ALA A 1 112 ? 7.290 7.452 7.761 1.00 79.69 112 ALA A CA 1
ATOM 861 C C . ALA A 1 112 ? 6.428 7.493 6.492 1.00 79.69 112 ALA A C 1
ATOM 863 O O . ALA A 1 112 ? 5.250 7.885 6.540 1.00 79.69 112 ALA A O 1
ATOM 864 N N . ALA A 1 113 ? 7.010 7.092 5.369 1.00 83.94 113 ALA A N 1
ATOM 865 C CA . ALA A 1 113 ? 6.319 7.061 4.094 1.00 83.94 113 ALA A CA 1
ATOM 866 C C . ALA A 1 113 ? 5.178 6.028 4.116 1.00 83.94 113 ALA A C 1
ATOM 868 O O . ALA A 1 113 ? 5.165 5.080 4.907 1.00 83.94 113 ALA A O 1
ATOM 869 N N . CYS A 1 114 ? 4.210 6.184 3.213 1.00 91.38 114 CYS A N 1
ATOM 870 C CA . CYS A 1 114 ? 3.051 5.294 3.108 1.00 91.38 114 CYS A CA 1
ATOM 871 C C . CYS A 1 114 ? 3.444 3.815 2.950 1.00 91.38 114 CYS A C 1
ATOM 873 O O . CYS A 1 114 ? 2.885 2.942 3.617 1.00 91.38 114 CYS A O 1
ATOM 875 N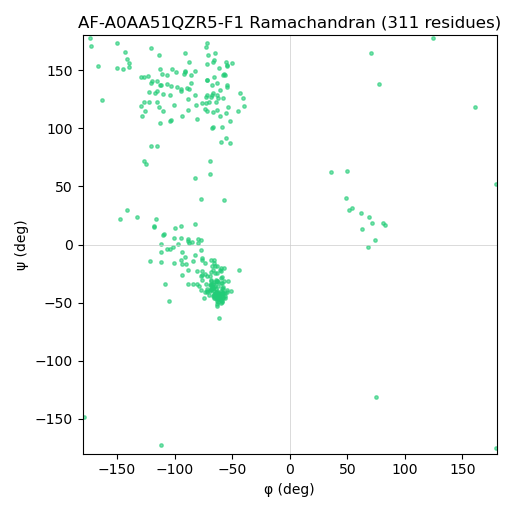 N . TRP A 1 115 ? 4.470 3.541 2.143 1.00 91.88 115 TRP A N 1
ATOM 876 C CA . TRP A 1 115 ? 5.009 2.198 1.934 1.00 91.88 115 TRP A CA 1
ATOM 877 C C . TRP A 1 115 ? 5.805 1.682 3.140 1.00 91.88 115 TRP A C 1
ATOM 879 O O . TRP A 1 115 ? 5.757 0.487 3.435 1.00 91.88 115 TRP A O 1
ATOM 889 N N . GLU A 1 116 ? 6.511 2.557 3.866 1.00 91.06 116 GLU A N 1
ATOM 890 C CA . GLU A 1 116 ? 7.254 2.175 5.074 1.00 91.06 116 GLU A CA 1
ATOM 891 C C . GLU A 1 116 ? 6.295 1.702 6.153 1.00 91.06 116 GLU A C 1
ATOM 893 O O . GLU A 1 116 ? 6.535 0.682 6.797 1.00 91.06 116 GLU A O 1
ATOM 898 N N . TRP A 1 117 ? 5.166 2.392 6.312 1.00 91.75 117 TRP A N 1
ATOM 899 C CA . TRP A 1 117 ? 4.080 1.876 7.126 1.00 91.75 117 TRP A CA 1
ATOM 900 C C . TRP A 1 117 ? 3.557 0.561 6.552 1.00 91.75 117 TRP A C 1
ATOM 902 O O . TRP A 1 117 ? 3.718 -0.460 7.202 1.00 91.75 117 TRP A O 1
ATOM 912 N N . ALA A 1 118 ? 2.995 0.556 5.341 1.00 94.50 118 ALA A N 1
ATOM 913 C CA . ALA A 1 118 ? 2.236 -0.589 4.837 1.00 94.50 118 ALA A CA 1
ATOM 914 C C . ALA A 1 118 ? 3.048 -1.896 4.778 1.00 94.50 118 ALA A C 1
ATOM 916 O O . ALA A 1 118 ? 2.529 -2.975 5.056 1.00 94.50 118 ALA A O 1
ATOM 917 N N . VAL A 1 119 ? 4.333 -1.810 4.428 1.00 93.00 119 VAL A N 1
ATOM 918 C CA . VAL A 1 119 ? 5.177 -2.979 4.154 1.00 93.00 119 VAL A CA 1
ATOM 919 C C . VAL A 1 119 ? 6.208 -3.223 5.260 1.00 93.00 119 VAL A C 1
ATOM 921 O O . VAL A 1 119 ? 6.534 -4.374 5.577 1.00 93.00 119 VAL A O 1
ATOM 924 N N . ARG A 1 120 ? 6.729 -2.168 5.898 1.00 89.06 120 ARG A N 1
ATOM 925 C CA . ARG A 1 120 ? 7.750 -2.280 6.957 1.00 89.06 120 ARG A CA 1
ATOM 926 C C . ARG A 1 120 ? 7.214 -2.067 8.363 1.00 89.06 120 ARG A C 1
ATOM 928 O O . ARG A 1 120 ? 7.979 -2.262 9.306 1.00 89.06 120 ARG A O 1
ATOM 935 N N . ALA A 1 121 ? 5.938 -1.736 8.531 1.00 87.12 121 ALA A N 1
ATOM 936 C CA . ALA A 1 121 ? 5.366 -1.343 9.814 1.00 87.12 121 ALA A CA 1
ATOM 937 C C . ALA A 1 121 ? 6.127 -0.182 10.482 1.00 87.12 121 ALA A C 1
ATOM 939 O O . ALA A 1 121 ? 6.229 -0.147 11.707 1.00 87.12 121 ALA A O 1
ATOM 940 N N . ALA A 1 122 ? 6.713 0.717 9.677 1.00 74.69 122 ALA A N 1
ATOM 941 C CA . ALA A 1 122 ? 7.601 1.800 10.113 1.00 74.69 122 ALA A CA 1
ATOM 942 C C . ALA A 1 122 ? 8.767 1.334 11.019 1.00 74.69 122 ALA A C 1
ATOM 944 O O . ALA A 1 122 ? 9.229 2.071 11.888 1.00 74.69 122 ALA A O 1
ATOM 945 N N . SER A 1 123 ? 9.228 0.090 10.838 1.00 69.81 123 SER A N 1
ATOM 946 C CA . SER A 1 123 ? 10.425 -0.439 11.499 1.00 69.81 123 SER A CA 1
ATOM 947 C C . SER A 1 123 ? 11.676 -0.211 10.647 1.00 69.81 123 SER A C 1
ATOM 949 O O . SER A 1 123 ? 11.608 -0.262 9.415 1.00 69.81 123 SER A O 1
ATOM 951 N N . GLU A 1 124 ? 12.831 -0.033 11.300 1.00 62.03 124 GLU A N 1
ATOM 952 C CA . GLU A 1 124 ? 14.168 -0.145 10.691 1.00 62.03 124 GLU A CA 1
ATOM 953 C C . GLU A 1 124 ? 14.448 -1.621 10.337 1.00 62.03 124 GLU A C 1
ATOM 955 O O . GLU A 1 124 ? 15.299 -2.291 10.914 1.00 62.03 124 GLU A O 1
ATOM 960 N N . GLY A 1 125 ? 13.612 -2.187 9.470 1.00 61.69 125 GLY A N 1
ATOM 961 C CA . GLY A 1 125 ? 13.654 -3.587 9.075 1.00 61.69 125 GLY A CA 1
ATOM 962 C C . GLY A 1 125 ? 14.531 -3.835 7.852 1.00 61.69 125 GLY A C 1
ATOM 963 O O . GLY A 1 125 ? 14.860 -2.925 7.089 1.00 61.69 125 GLY A O 1
ATOM 964 N N . SER A 1 126 ? 14.853 -5.110 7.644 1.00 66.44 126 SER A N 1
ATOM 965 C CA . SER A 1 126 ? 15.477 -5.615 6.424 1.00 66.44 126 SER A CA 1
ATOM 966 C C . SER A 1 126 ? 14.547 -5.501 5.209 1.00 66.44 126 SER A C 1
ATOM 968 O O . SER A 1 126 ? 13.319 -5.449 5.329 1.00 66.44 126 SER A O 1
ATOM 970 N N . GLY A 1 127 ? 15.157 -5.484 4.025 1.00 81.69 127 GLY A N 1
ATOM 971 C CA . GLY A 1 127 ? 14.474 -5.449 2.736 1.00 81.69 127 GLY A CA 1
ATOM 972 C C . GLY A 1 127 ? 14.916 -4.273 1.874 1.00 81.69 127 GLY A C 1
ATOM 973 O O . GLY A 1 127 ? 15.708 -3.419 2.277 1.00 81.69 127 GLY A O 1
ATOM 974 N N . ILE A 1 128 ? 14.362 -4.210 0.672 1.00 88.44 128 ILE A N 1
ATOM 975 C CA . ILE A 1 128 ? 14.619 -3.147 -0.303 1.00 88.44 128 ILE A CA 1
ATOM 976 C C . ILE A 1 128 ? 13.593 -2.022 -0.141 1.00 88.44 128 ILE A C 1
ATOM 978 O O . ILE A 1 128 ? 12.460 -2.280 0.285 1.00 88.44 128 ILE A O 1
ATOM 982 N N . SER A 1 129 ? 13.989 -0.770 -0.382 1.00 88.88 129 SER A N 1
ATOM 983 C CA . SER A 1 129 ? 13.028 0.336 -0.406 1.00 88.88 129 SER A CA 1
ATOM 984 C C . SER A 1 129 ? 12.150 0.246 -1.656 1.00 88.88 129 SER A C 1
ATOM 986 O O . SER A 1 129 ? 12.483 -0.459 -2.611 1.00 88.88 129 SER A O 1
ATOM 988 N N . HIS A 1 130 ? 11.016 0.947 -1.664 1.00 87.69 130 HIS A N 1
ATOM 989 C CA . HIS A 1 130 ? 10.175 1.002 -2.859 1.00 87.69 130 HIS A CA 1
ATOM 990 C C . HIS A 1 130 ? 10.954 1.557 -4.073 1.00 87.69 130 HIS A C 1
ATOM 992 O O . HIS A 1 130 ? 10.934 0.949 -5.142 1.00 87.69 130 HIS A O 1
ATOM 998 N N . GLY A 1 131 ? 11.692 2.658 -3.882 1.00 87.44 131 GLY A N 1
ATOM 999 C CA . GLY A 1 131 ? 12.502 3.283 -4.933 1.00 87.44 131 GLY A CA 1
ATOM 1000 C C . GLY A 1 131 ? 13.600 2.358 -5.453 1.00 87.44 131 GLY A C 1
ATOM 1001 O O . GLY A 1 131 ? 13.668 2.119 -6.652 1.00 87.44 131 GLY A O 1
ATOM 1002 N N . ASP A 1 132 ? 14.374 1.747 -4.554 1.00 90.06 132 ASP A N 1
ATOM 1003 C CA . ASP A 1 132 ? 15.416 0.779 -4.922 1.00 90.06 132 ASP A CA 1
ATOM 1004 C C . ASP A 1 132 ? 14.833 -0.409 -5.711 1.00 90.06 132 ASP A C 1
ATOM 1006 O O . ASP A 1 132 ? 15.419 -0.869 -6.690 1.00 90.06 132 ASP A O 1
ATOM 1010 N N . CYS A 1 133 ? 13.668 -0.926 -5.300 1.00 90.88 133 CYS A N 1
ATOM 1011 C CA . CYS A 1 133 ? 13.008 -2.037 -5.985 1.00 90.88 133 CYS A CA 1
ATOM 1012 C C . CYS A 1 133 ? 12.604 -1.639 -7.405 1.00 90.88 133 CYS A C 1
ATOM 1014 O O . CYS A 1 133 ? 12.855 -2.381 -8.356 1.00 90.88 133 CYS A O 1
ATOM 1016 N N . TRP A 1 134 ? 12.026 -0.449 -7.552 1.00 88.88 134 TRP A N 1
ATOM 1017 C CA . TRP A 1 134 ? 11.628 0.084 -8.844 1.00 88.88 134 TRP A CA 1
ATOM 1018 C C . TRP A 1 134 ? 12.825 0.348 -9.766 1.00 88.88 134 TRP A C 1
ATOM 1020 O O . TRP A 1 134 ? 12.820 -0.076 -10.925 1.00 88.88 134 TRP A O 1
ATOM 1030 N N . GLU A 1 135 ? 13.881 0.982 -9.254 1.00 88.81 135 GLU A N 1
ATOM 1031 C CA . GLU A 1 135 ? 15.131 1.218 -9.984 1.00 88.81 135 GLU A CA 1
ATOM 1032 C C . GLU A 1 135 ? 15.785 -0.089 -10.434 1.00 88.81 135 GLU A C 1
ATOM 1034 O O . GLU A 1 135 ? 16.266 -0.187 -11.567 1.00 88.81 135 GLU A O 1
ATOM 1039 N N . TYR A 1 136 ? 15.748 -1.114 -9.582 1.00 91.94 136 TYR A N 1
ATOM 1040 C CA . TYR A 1 136 ? 16.255 -2.435 -9.922 1.00 91.94 136 TYR A CA 1
ATOM 1041 C C . TYR A 1 136 ? 15.481 -3.078 -11.077 1.00 91.94 136 TYR A C 1
ATOM 1043 O O . TYR A 1 136 ? 16.071 -3.490 -12.079 1.00 91.94 136 TYR A O 1
ATOM 1051 N N . LEU A 1 137 ? 14.152 -3.139 -10.959 1.00 90.88 137 LEU A N 1
ATOM 1052 C CA . LEU A 1 137 ? 13.280 -3.783 -11.944 1.00 90.88 137 LEU A CA 1
ATOM 1053 C C . LEU A 1 137 ? 13.319 -3.091 -13.311 1.00 90.88 137 LEU A C 1
ATOM 1055 O O . LEU A 1 137 ? 13.229 -3.751 -14.344 1.00 90.88 137 LEU A O 1
ATOM 1059 N N . THR A 1 138 ? 13.509 -1.774 -13.323 1.00 86.00 138 THR A N 1
ATOM 1060 C CA . THR A 1 138 ? 13.605 -0.966 -14.548 1.00 86.00 138 THR A CA 1
ATOM 1061 C C . THR A 1 138 ? 15.028 -0.866 -15.107 1.00 86.00 138 THR A C 1
ATOM 1063 O O . THR A 1 138 ? 15.237 -0.203 -16.122 1.00 86.00 138 THR A O 1
ATOM 1066 N N . SER A 1 139 ? 15.995 -1.577 -14.510 1.00 81.88 139 SER A N 1
ATOM 1067 C CA . SER A 1 139 ? 17.412 -1.597 -14.902 1.00 81.88 139 SER A CA 1
ATOM 1068 C C . SER A 1 139 ? 18.140 -0.250 -14.796 1.00 81.88 139 SER A C 1
ATOM 1070 O O . SER A 1 139 ? 19.135 -0.038 -15.487 1.00 81.88 139 SER A O 1
ATOM 1072 N N . MET A 1 140 ? 17.691 0.641 -13.911 1.00 78.56 140 MET A N 1
ATOM 1073 C CA . MET A 1 140 ? 18.362 1.918 -13.642 1.00 78.56 140 MET A CA 1
ATOM 1074 C C . MET A 1 140 ? 19.555 1.777 -12.682 1.00 78.56 140 MET A C 1
ATOM 1076 O O . MET A 1 140 ? 20.472 2.597 -12.724 1.00 78.56 140 MET A O 1
ATOM 1080 N N . GLY A 1 141 ? 19.591 0.725 -11.857 1.00 78.25 141 GLY A N 1
ATOM 1081 C CA . GLY A 1 141 ? 20.694 0.473 -10.927 1.00 78.25 141 GLY A CA 1
ATOM 1082 C C . GLY A 1 141 ? 20.602 -0.875 -10.211 1.00 78.25 141 GLY A C 1
ATOM 1083 O O . GLY A 1 141 ? 19.594 -1.570 -10.301 1.00 78.25 141 GLY A O 1
ATOM 1084 N N . GLU A 1 142 ? 21.669 -1.255 -9.502 1.00 83.75 142 GLU A N 1
ATOM 1085 C CA . GLU A 1 142 ? 21.671 -2.398 -8.580 1.00 83.75 142 GLU A CA 1
ATOM 1086 C C . GLU A 1 142 ? 21.840 -1.882 -7.139 1.00 83.75 142 GLU A C 1
ATOM 1088 O O . GLU A 1 142 ? 22.936 -1.451 -6.766 1.00 83.75 142 GLU A O 1
ATOM 1093 N N . PRO A 1 143 ? 20.771 -1.864 -6.326 1.00 83.38 143 PRO A N 1
ATOM 1094 C CA . PRO A 1 143 ? 20.845 -1.329 -4.974 1.00 83.38 143 PRO A CA 1
ATOM 1095 C C . PRO A 1 143 ? 21.637 -2.245 -4.037 1.00 83.38 143 PRO A C 1
ATOM 1097 O O . PRO A 1 143 ? 21.496 -3.469 -4.048 1.00 83.38 143 PRO A O 1
ATOM 1100 N N . ALA A 1 144 ? 22.431 -1.636 -3.151 1.00 82.19 144 ALA A N 1
ATOM 1101 C CA . ALA A 1 144 ? 23.278 -2.352 -2.190 1.00 82.19 144 ALA A CA 1
ATOM 1102 C C . ALA A 1 144 ? 22.482 -3.267 -1.234 1.00 82.19 144 ALA A C 1
ATOM 1104 O O . ALA A 1 144 ? 23.020 -4.230 -0.687 1.00 82.19 144 ALA A O 1
ATOM 1105 N N . THR A 1 145 ? 21.192 -2.984 -1.045 1.00 82.75 145 THR A N 1
ATOM 1106 C CA . THR A 1 145 ? 20.273 -3.735 -0.183 1.00 82.75 145 THR A CA 1
ATOM 1107 C C . THR A 1 145 ? 19.805 -5.062 -0.791 1.00 82.75 145 THR A C 1
ATOM 1109 O O . THR A 1 145 ? 19.297 -5.904 -0.053 1.00 82.75 145 THR A O 1
ATOM 1112 N N . LEU A 1 146 ? 20.035 -5.332 -2.086 1.00 83.81 146 LEU A N 1
ATOM 1113 C CA . LEU A 1 146 ? 19.649 -6.608 -2.720 1.00 83.81 146 LEU A CA 1
ATOM 1114 C C . LEU A 1 146 ? 20.292 -7.832 -2.069 1.00 83.81 146 LEU A C 1
ATOM 1116 O O . LEU A 1 146 ? 19.673 -8.892 -2.006 1.00 83.81 146 LEU A O 1
ATOM 1120 N N . GLY A 1 147 ? 21.518 -7.693 -1.556 1.00 82.75 147 GLY A N 1
ATOM 1121 C CA . GLY A 1 147 ? 22.207 -8.773 -0.844 1.00 82.75 147 GLY A CA 1
ATOM 1122 C C . GLY A 1 147 ? 21.539 -9.172 0.477 1.00 82.75 147 GLY A C 1
ATOM 1123 O O . GLY A 1 147 ? 21.864 -10.219 1.026 1.00 82.75 147 GLY A O 1
ATOM 1124 N N . GLN A 1 148 ? 20.609 -8.356 0.983 1.00 84.94 148 GLN A N 1
ATOM 1125 C CA . GLN A 1 148 ? 19.877 -8.592 2.230 1.00 84.94 148 GLN A CA 1
ATOM 1126 C C . GLN A 1 148 ? 18.540 -9.315 2.003 1.00 84.94 148 GLN A C 1
ATOM 1128 O O . GLN A 1 148 ? 17.863 -9.671 2.967 1.00 84.94 148 GLN A O 1
ATOM 1133 N N . ILE A 1 149 ? 18.139 -9.516 0.744 1.00 88.75 149 ILE A N 1
ATOM 1134 C CA . ILE A 1 149 ? 16.883 -10.173 0.377 1.00 88.75 149 ILE A CA 1
ATOM 1135 C C . ILE A 1 149 ? 17.089 -11.691 0.333 1.00 88.75 149 ILE A C 1
ATOM 1137 O O . ILE A 1 149 ? 18.146 -12.182 -0.068 1.00 88.75 149 ILE A O 1
ATOM 1141 N N . ALA A 1 150 ? 16.057 -12.450 0.712 1.00 88.88 150 ALA A N 1
ATOM 1142 C CA . ALA A 1 150 ? 16.067 -13.906 0.607 1.00 88.88 150 ALA A CA 1
ATOM 1143 C C . ALA A 1 150 ? 16.382 -14.365 -0.839 1.00 88.88 150 ALA A C 1
ATOM 1145 O O . ALA A 1 150 ? 15.772 -13.842 -1.776 1.00 88.88 150 ALA A O 1
ATOM 1146 N N . PRO A 1 151 ? 17.261 -15.368 -1.049 1.00 92.12 151 PRO A N 1
ATOM 1147 C CA . PRO A 1 151 ? 17.698 -15.775 -2.388 1.00 92.12 151 PRO A CA 1
ATOM 1148 C C . PRO A 1 151 ? 16.565 -16.122 -3.359 1.00 92.12 151 PRO A C 1
ATOM 1150 O O . PRO A 1 151 ? 16.624 -15.730 -4.519 1.00 92.12 151 PRO A O 1
ATOM 1153 N N . ALA A 1 152 ? 15.512 -16.795 -2.885 1.00 91.38 152 ALA A N 1
ATOM 1154 C CA . ALA A 1 152 ? 14.349 -17.127 -3.711 1.00 91.38 152 ALA A CA 1
ATOM 1155 C C . ALA A 1 152 ? 13.605 -15.869 -4.194 1.00 91.38 152 ALA A C 1
ATOM 1157 O O . ALA A 1 152 ? 13.254 -15.761 -5.362 1.00 91.38 152 ALA A O 1
ATOM 1158 N N . VAL A 1 153 ? 13.436 -14.875 -3.317 1.00 92.25 153 VAL A N 1
ATOM 1159 C CA . VAL A 1 153 ? 12.797 -13.603 -3.684 1.00 92.25 153 VAL A CA 1
ATOM 1160 C C . VAL A 1 153 ? 13.683 -12.809 -4.641 1.00 92.25 153 VAL A C 1
ATOM 1162 O O . VAL A 1 153 ? 13.176 -12.204 -5.581 1.00 92.25 153 VAL A O 1
ATOM 1165 N N . ARG A 1 154 ? 15.008 -12.832 -4.448 1.00 93.00 154 ARG A N 1
ATOM 1166 C CA . ARG A 1 154 ? 15.944 -12.231 -5.405 1.00 93.00 154 ARG A CA 1
ATOM 1167 C C . ARG A 1 154 ? 15.817 -12.883 -6.782 1.00 93.00 154 ARG A C 1
ATOM 1169 O O . ARG A 1 154 ? 15.674 -12.165 -7.759 1.00 93.00 154 ARG A O 1
ATOM 1176 N N . GLN A 1 155 ? 15.797 -14.212 -6.853 1.00 94.06 155 GLN A N 1
ATOM 1177 C CA . GLN A 1 155 ? 15.623 -14.938 -8.112 1.00 94.06 155 GLN A CA 1
ATOM 1178 C C . GLN A 1 155 ? 14.306 -14.566 -8.817 1.00 94.06 155 GLN A C 1
ATOM 1180 O O . GLN A 1 155 ? 14.303 -14.354 -10.030 1.00 94.06 155 GLN A O 1
ATOM 1185 N N . ASP A 1 156 ? 13.207 -14.431 -8.069 1.00 93.56 156 ASP A N 1
ATOM 1186 C CA . ASP A 1 156 ? 11.921 -13.973 -8.612 1.00 93.56 156 ASP A CA 1
ATOM 1187 C C . ASP A 1 156 ? 12.016 -12.548 -9.192 1.00 93.56 156 ASP A C 1
ATOM 1189 O O . ASP A 1 156 ? 11.483 -12.280 -10.273 1.00 93.56 156 ASP A O 1
ATOM 1193 N N . LEU A 1 157 ? 12.705 -11.633 -8.496 1.00 94.44 157 LEU A N 1
ATOM 1194 C CA . LEU A 1 157 ? 12.936 -10.260 -8.963 1.00 94.44 157 LEU A CA 1
ATOM 1195 C C . LEU A 1 157 ? 13.855 -10.217 -10.192 1.00 94.44 157 LEU A C 1
ATOM 1197 O O . LEU A 1 157 ? 13.595 -9.443 -11.111 1.00 94.44 157 LEU A O 1
ATOM 1201 N N . ASP A 1 158 ? 14.886 -11.062 -10.243 1.00 94.75 158 ASP A N 1
ATOM 1202 C CA . ASP A 1 158 ? 15.789 -11.196 -11.392 1.00 94.75 158 ASP A CA 1
ATOM 1203 C C . ASP A 1 158 ? 15.011 -11.659 -12.630 1.00 94.75 158 ASP A C 1
ATOM 1205 O O . ASP A 1 158 ? 15.137 -11.078 -13.711 1.00 94.75 158 ASP A O 1
ATOM 1209 N N . GLN A 1 159 ? 14.147 -12.667 -12.467 1.00 95.50 159 GLN A N 1
ATOM 1210 C CA . GLN A 1 159 ? 13.279 -13.134 -13.544 1.00 95.50 159 GLN A CA 1
ATOM 1211 C C . GLN A 1 159 ? 12.305 -12.038 -13.988 1.00 95.50 159 GLN A C 1
ATOM 1213 O O . GLN A 1 159 ? 12.158 -11.801 -15.184 1.00 95.50 159 GLN A O 1
ATOM 1218 N N . LEU A 1 160 ? 11.672 -11.328 -13.049 1.00 94.94 160 LEU A N 1
ATOM 1219 C CA . LEU A 1 160 ? 10.764 -10.230 -13.380 1.00 94.94 160 LEU A CA 1
ATOM 1220 C C . LEU A 1 160 ? 11.473 -9.098 -14.136 1.00 94.94 160 LEU A C 1
ATOM 1222 O O . LEU A 1 160 ? 10.929 -8.583 -15.110 1.00 94.94 160 LEU A O 1
ATOM 1226 N N . ARG A 1 161 ? 12.690 -8.730 -13.731 1.00 93.56 161 ARG A N 1
ATOM 1227 C CA . ARG A 1 161 ? 13.511 -7.737 -14.435 1.00 93.56 161 ARG A CA 1
ATOM 1228 C C . ARG A 1 161 ? 13.799 -8.165 -15.877 1.00 93.56 161 ARG A C 1
ATOM 1230 O O . ARG A 1 161 ? 13.705 -7.347 -16.797 1.00 93.56 161 ARG A O 1
ATOM 1237 N N . ASN A 1 162 ? 14.119 -9.441 -16.088 1.00 93.00 162 ASN A N 1
ATOM 1238 C CA . ASN A 1 162 ? 14.318 -9.992 -17.429 1.00 93.00 162 ASN A CA 1
ATOM 1239 C C . ASN A 1 162 ? 13.029 -9.933 -18.256 1.00 93.00 162 ASN A C 1
ATOM 1241 O O . ASN A 1 162 ? 13.080 -9.542 -19.420 1.00 93.00 162 ASN A O 1
ATOM 1245 N N . ASP A 1 163 ? 11.880 -10.243 -17.655 1.00 92.06 163 ASP A N 1
ATOM 1246 C CA . ASP A 1 163 ? 10.577 -10.189 -18.326 1.00 92.06 163 ASP A CA 1
ATOM 1247 C C . ASP A 1 163 ? 10.194 -8.746 -18.713 1.00 92.06 163 ASP A C 1
ATOM 1249 O O . ASP A 1 163 ? 9.761 -8.505 -19.839 1.00 92.06 163 ASP A O 1
ATOM 1253 N N . ILE A 1 164 ? 10.424 -7.769 -17.823 1.00 89.69 164 ILE A N 1
ATOM 1254 C CA . ILE A 1 164 ? 10.247 -6.329 -18.101 1.00 89.69 164 ILE A CA 1
ATOM 1255 C C . ILE A 1 164 ? 11.136 -5.895 -19.272 1.00 89.69 164 ILE A C 1
ATOM 1257 O O . ILE A 1 164 ? 10.686 -5.197 -20.183 1.00 89.69 164 ILE A O 1
ATOM 1261 N N . THR A 1 165 ? 12.394 -6.340 -19.277 1.00 89.00 165 THR A N 1
ATOM 1262 C CA . THR A 1 165 ? 13.350 -6.031 -20.348 1.00 89.00 165 THR A CA 1
ATOM 1263 C C . THR A 1 165 ? 12.925 -6.662 -21.674 1.00 89.00 165 THR A C 1
ATOM 1265 O O . THR A 1 165 ? 12.912 -5.982 -22.699 1.00 89.00 165 THR A O 1
ATOM 1268 N N . ALA A 1 166 ? 12.528 -7.936 -21.665 1.00 88.88 166 ALA A N 1
ATOM 1269 C CA . ALA A 1 166 ? 12.066 -8.660 -22.848 1.00 88.88 166 ALA A CA 1
ATOM 1270 C C . ALA A 1 166 ? 10.787 -8.052 -23.445 1.00 88.88 166 ALA A C 1
ATOM 1272 O O . ALA A 1 166 ? 10.610 -8.057 -24.662 1.00 88.88 166 ALA A O 1
ATOM 1273 N N . ALA A 1 167 ? 9.928 -7.477 -22.604 1.00 86.19 167 ALA A N 1
ATOM 1274 C CA . ALA A 1 167 ? 8.736 -6.751 -23.024 1.00 86.19 167 ALA A CA 1
ATOM 1275 C C . ALA A 1 167 ? 9.021 -5.311 -23.508 1.00 86.19 167 ALA A C 1
ATOM 1277 O O . ALA A 1 167 ? 8.092 -4.587 -23.863 1.00 86.19 167 ALA A O 1
ATOM 1278 N N . GLY A 1 168 ? 10.290 -4.883 -23.525 1.00 84.12 168 GLY A N 1
ATOM 1279 C CA . GLY A 1 168 ? 10.695 -3.545 -23.961 1.00 84.12 168 GLY A CA 1
ATOM 1280 C C . GLY A 1 168 ? 10.317 -2.428 -22.985 1.00 84.12 168 GLY A C 1
ATOM 1281 O O . GLY A 1 168 ? 10.282 -1.272 -23.391 1.00 84.12 168 GLY A O 1
ATOM 1282 N N . MET A 1 169 ? 10.034 -2.765 -21.723 1.00 81.88 169 MET A N 1
ATOM 1283 C CA . MET A 1 169 ? 9.600 -1.832 -20.673 1.00 81.88 169 MET A CA 1
ATOM 1284 C C . MET A 1 169 ? 10.726 -1.425 -19.711 1.00 81.88 169 MET A C 1
ATOM 1286 O O . MET A 1 169 ? 10.479 -0.730 -18.728 1.00 81.88 169 MET A O 1
ATOM 1290 N N . ALA A 1 170 ? 11.968 -1.843 -19.964 1.00 84.81 170 ALA A N 1
ATOM 1291 C CA . ALA A 1 170 ? 13.118 -1.300 -19.243 1.00 84.81 170 ALA A CA 1
ATOM 1292 C C . ALA A 1 170 ? 13.253 0.212 -19.503 1.00 84.81 170 ALA A C 1
ATOM 1294 O O . ALA A 1 170 ? 12.856 0.709 -20.559 1.00 84.81 170 ALA A O 1
ATOM 1295 N N . PHE A 1 171 ? 13.822 0.946 -18.544 1.00 82.38 171 PHE A N 1
ATOM 1296 C CA . PHE A 1 171 ? 14.003 2.386 -18.693 1.00 82.38 171 PHE A CA 1
ATOM 1297 C C . PHE A 1 171 ? 14.970 2.699 -19.849 1.00 82.38 171 PHE A C 1
ATOM 1299 O O . PHE A 1 171 ? 16.122 2.267 -19.838 1.00 82.38 171 PHE A O 1
ATOM 1306 N N . ASP A 1 172 ? 14.505 3.478 -20.831 1.00 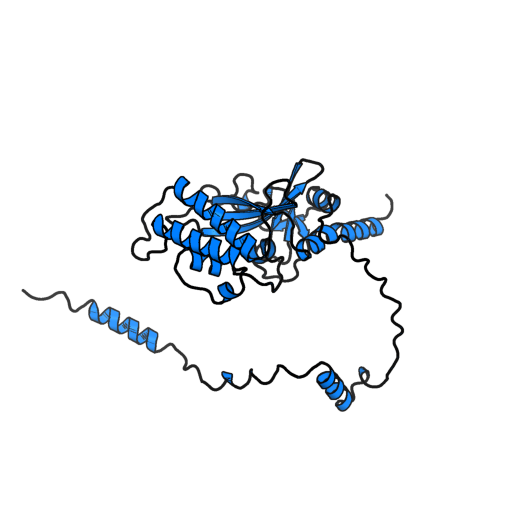80.88 172 ASP A N 1
ATOM 1307 C CA . ASP A 1 172 ? 15.302 3.970 -21.959 1.00 80.88 172 ASP A CA 1
ATOM 1308 C C . ASP A 1 172 ? 15.129 5.496 -22.081 1.00 80.88 172 ASP A C 1
ATOM 1310 O O . ASP A 1 172 ? 14.054 5.964 -22.476 1.00 80.88 172 ASP A O 1
ATOM 1314 N N . PRO A 1 173 ? 16.168 6.301 -21.778 1.00 79.06 173 PRO A N 1
ATOM 1315 C CA . PRO A 1 173 ? 16.070 7.758 -21.821 1.00 79.06 173 PRO A CA 1
ATOM 1316 C C . PRO A 1 173 ? 15.837 8.318 -23.235 1.00 79.06 173 PRO A C 1
ATOM 1318 O O . PRO A 1 173 ? 15.436 9.472 -23.367 1.00 79.06 173 PRO A O 1
ATOM 1321 N N . PHE A 1 174 ? 16.063 7.536 -24.297 1.00 82.25 174 PHE A N 1
ATOM 1322 C CA . PHE A 1 174 ? 15.822 7.953 -25.685 1.00 82.25 174 PHE A CA 1
ATOM 1323 C C . PHE A 1 174 ? 14.422 7.606 -26.183 1.00 82.25 174 PHE A C 1
ATOM 1325 O O . PHE A 1 174 ? 13.998 8.075 -27.240 1.00 82.25 174 PHE A O 1
ATOM 1332 N N . LYS A 1 175 ? 13.691 6.797 -25.423 1.00 75.19 175 LYS A N 1
ATOM 1333 C CA . LYS A 1 175 ? 12.314 6.430 -25.705 1.00 75.19 175 LYS A CA 1
ATOM 1334 C C . LYS A 1 175 ? 11.511 6.737 -24.453 1.00 75.19 175 LYS A C 1
ATOM 1336 O O . LYS A 1 175 ? 11.096 5.823 -23.761 1.00 75.19 175 LYS A O 1
ATOM 1341 N N . ILE A 1 176 ? 11.285 8.007 -24.139 1.00 68.44 176 ILE A N 1
ATOM 1342 C CA . ILE A 1 176 ? 10.435 8.384 -22.995 1.00 68.44 176 ILE A CA 1
ATOM 1343 C C . ILE A 1 176 ? 8.954 8.499 -23.421 1.00 68.44 176 ILE A C 1
ATOM 1345 O O . ILE A 1 176 ? 8.069 8.277 -22.602 1.00 68.44 176 ILE A O 1
ATOM 1349 N N . ASP A 1 177 ? 8.674 8.710 -24.718 1.00 70.00 177 ASP A N 1
ATOM 1350 C CA . ASP A 1 177 ? 7.326 9.067 -25.211 1.00 70.00 177 ASP A CA 1
ATOM 1351 C C . ASP A 1 177 ? 6.480 7.928 -25.836 1.00 70.00 177 ASP A C 1
ATOM 1353 O O . ASP A 1 177 ? 5.275 8.085 -26.025 1.00 70.00 177 ASP A O 1
ATOM 1357 N N . GLU A 1 178 ? 7.069 6.783 -26.199 1.00 72.50 178 GLU A N 1
ATOM 1358 C CA . GLU A 1 178 ? 6.329 5.560 -26.623 1.00 72.50 178 GLU A CA 1
ATOM 1359 C C . GLU A 1 178 ? 5.292 5.133 -25.561 1.00 72.50 178 GLU A C 1
ATOM 1361 O O . GLU A 1 178 ? 5.455 5.391 -24.376 1.00 72.50 178 GLU A O 1
ATOM 1366 N N . LYS A 1 179 ? 4.235 4.428 -25.950 1.00 73.38 179 LYS A N 1
ATOM 1367 C CA . LYS A 1 179 ? 3.214 3.959 -25.005 1.00 73.38 179 LYS A CA 1
ATOM 1368 C C . LYS A 1 179 ? 3.123 2.444 -25.059 1.00 73.38 179 LYS A C 1
ATOM 1370 O O . LYS A 1 179 ? 3.151 1.880 -26.151 1.00 73.38 179 LYS A O 1
ATOM 1375 N N . HIS A 1 180 ? 2.990 1.813 -23.898 1.00 73.81 180 HIS A N 1
ATOM 1376 C CA . HIS A 1 180 ? 2.701 0.385 -23.791 1.00 73.81 180 HIS A CA 1
ATOM 1377 C C . HIS A 1 180 ? 1.223 0.186 -23.448 1.00 73.81 180 HIS A C 1
ATOM 1379 O O . HIS A 1 180 ? 0.595 1.049 -22.835 1.00 73.81 180 HIS A O 1
ATOM 1385 N N . ASP A 1 181 ? 0.669 -0.940 -23.885 1.00 79.50 181 ASP A N 1
ATOM 1386 C CA . ASP A 1 181 ? -0.708 -1.320 -23.584 1.00 79.50 181 ASP A CA 1
ATOM 1387 C C . ASP A 1 181 ? -0.876 -1.635 -22.088 1.00 79.50 181 ASP A C 1
ATOM 1389 O O . ASP A 1 181 ? -0.039 -2.314 -21.490 1.00 79.50 181 ASP A O 1
ATOM 1393 N N . GLU A 1 182 ? -1.970 -1.171 -21.483 1.00 78.31 182 GLU A N 1
ATOM 1394 C CA . GLU A 1 182 ? -2.266 -1.398 -20.062 1.00 78.31 182 GLU A CA 1
ATOM 1395 C C . GLU A 1 182 ? -2.332 -2.895 -19.724 1.00 78.31 182 GLU A C 1
ATOM 1397 O O . GLU A 1 182 ? -1.807 -3.321 -18.692 1.00 78.31 182 GLU A O 1
ATOM 1402 N N . GLY A 1 183 ? -2.886 -3.711 -20.628 1.00 82.31 183 GLY A N 1
ATOM 1403 C CA . GLY A 1 183 ? -2.960 -5.162 -20.474 1.00 82.31 183 GLY A CA 1
ATOM 1404 C C . GLY A 1 183 ? -1.591 -5.847 -20.457 1.00 82.31 183 GLY A C 1
ATOM 1405 O O . GLY A 1 183 ? -1.452 -6.914 -19.858 1.00 82.31 183 GLY A O 1
ATOM 1406 N N . ALA A 1 184 ? -0.565 -5.227 -21.047 1.00 82.62 184 ALA A N 1
ATOM 1407 C CA . ALA A 1 184 ? 0.815 -5.704 -20.981 1.00 82.62 184 ALA A CA 1
ATOM 1408 C C . ALA A 1 184 ? 1.543 -5.242 -19.704 1.00 82.62 184 ALA A C 1
ATOM 1410 O O . ALA A 1 184 ? 2.365 -5.983 -19.163 1.00 82.62 184 ALA A O 1
ATOM 1411 N N . ILE A 1 185 ? 1.234 -4.040 -19.205 1.00 84.19 185 ILE A N 1
ATOM 1412 C CA . ILE A 1 185 ? 1.869 -3.454 -18.012 1.00 84.19 185 ILE A CA 1
ATOM 1413 C C . ILE A 1 185 ? 1.364 -4.129 -16.731 1.00 84.19 185 ILE A C 1
ATOM 1415 O O . ILE A 1 185 ? 2.153 -4.485 -15.850 1.00 84.19 185 ILE A O 1
ATOM 1419 N N . LEU A 1 186 ? 0.048 -4.319 -16.622 1.00 87.00 186 LEU A N 1
ATOM 1420 C CA . LEU A 1 186 ? -0.613 -4.718 -15.381 1.00 87.00 186 LEU A CA 1
ATOM 1421 C C . LEU A 1 186 ? -0.072 -6.030 -14.772 1.00 87.00 186 LEU A C 1
ATOM 1423 O O . LEU A 1 186 ? 0.220 -6.041 -13.571 1.00 87.00 186 LEU A O 1
ATOM 1427 N N . PRO A 1 187 ? 0.143 -7.120 -15.539 1.00 90.44 187 PRO A N 1
ATOM 1428 C CA . PRO A 1 187 ? 0.687 -8.360 -14.983 1.00 90.44 187 PRO A CA 1
ATOM 1429 C C . PRO A 1 187 ? 2.097 -8.196 -14.400 1.00 90.44 187 PRO A C 1
ATOM 1431 O O . PRO A 1 187 ? 2.426 -8.811 -13.383 1.00 90.44 187 PRO A O 1
ATOM 1434 N N . LEU A 1 188 ? 2.931 -7.354 -15.017 1.00 90.62 188 LEU A N 1
ATOM 1435 C CA . LEU A 1 188 ? 4.285 -7.083 -14.532 1.00 90.62 188 LEU A CA 1
ATOM 1436 C C . LEU A 1 188 ? 4.256 -6.235 -13.266 1.00 90.62 188 LEU A C 1
ATOM 1438 O O . LEU A 1 188 ? 4.997 -6.524 -12.330 1.00 90.62 188 LEU A O 1
ATOM 1442 N N . MET A 1 189 ? 3.362 -5.247 -13.197 1.00 90.19 189 MET A N 1
ATOM 1443 C CA . MET A 1 189 ? 3.186 -4.441 -11.990 1.00 90.19 189 MET A CA 1
ATOM 1444 C C . MET A 1 189 ? 2.680 -5.279 -10.824 1.00 90.19 189 MET A C 1
ATOM 1446 O O . MET A 1 189 ? 3.193 -5.164 -9.714 1.00 90.19 189 MET A O 1
ATOM 1450 N N . HIS A 1 190 ? 1.739 -6.190 -11.072 1.00 93.50 190 HIS A N 1
ATOM 1451 C CA . HIS A 1 190 ? 1.255 -7.096 -10.037 1.00 93.50 190 HIS A CA 1
ATOM 1452 C C . HIS A 1 190 ? 2.398 -7.935 -9.449 1.00 93.50 190 HIS A C 1
ATOM 1454 O O . HIS A 1 190 ? 2.550 -8.031 -8.230 1.00 93.50 190 HIS A O 1
ATOM 1460 N N . ARG A 1 191 ? 3.258 -8.484 -10.315 1.00 94.31 191 ARG A N 1
ATOM 1461 C CA . ARG A 1 191 ? 4.459 -9.220 -9.897 1.00 94.31 191 ARG A CA 1
ATOM 1462 C C . ARG A 1 191 ? 5.480 -8.325 -9.194 1.00 94.31 191 ARG A C 1
ATOM 1464 O O . ARG A 1 191 ? 6.094 -8.779 -8.232 1.00 94.31 191 ARG A O 1
ATOM 1471 N N . ALA A 1 192 ? 5.638 -7.072 -9.620 1.00 93.25 192 ALA A N 1
ATOM 1472 C CA . ALA A 1 192 ? 6.542 -6.109 -8.990 1.00 93.25 192 ALA A CA 1
ATOM 1473 C C . ALA A 1 192 ? 6.122 -5.811 -7.547 1.00 93.25 192 ALA A C 1
ATOM 1475 O O . ALA A 1 192 ? 6.935 -5.933 -6.633 1.00 93.25 192 ALA A O 1
ATOM 1476 N N . VAL A 1 193 ? 4.839 -5.514 -7.317 1.00 94.94 193 VAL A N 1
ATOM 1477 C CA . VAL A 1 193 ? 4.315 -5.256 -5.967 1.00 94.94 193 VAL A CA 1
ATOM 1478 C C . VAL A 1 193 ? 4.389 -6.521 -5.105 1.00 94.94 193 VAL A C 1
ATOM 1480 O O . VAL A 1 193 ? 4.790 -6.442 -3.946 1.00 94.94 193 VAL A O 1
ATOM 1483 N N . GLN A 1 194 ? 4.086 -7.703 -5.654 1.00 95.94 194 GLN A N 1
ATOM 1484 C CA . GLN A 1 194 ? 4.260 -8.972 -4.932 1.00 95.94 194 GLN A CA 1
ATOM 1485 C C . GLN A 1 194 ? 5.720 -9.222 -4.535 1.00 95.94 194 GLN A C 1
ATOM 1487 O O . GLN A 1 194 ? 5.990 -9.581 -3.387 1.00 95.94 194 GLN A O 1
ATOM 1492 N N . GLY A 1 195 ? 6.663 -9.009 -5.456 1.00 94.56 195 GLY A N 1
ATOM 1493 C CA . GLY A 1 195 ? 8.097 -9.118 -5.192 1.00 94.56 195 GLY A CA 1
ATOM 1494 C C . GLY A 1 195 ? 8.556 -8.125 -4.124 1.00 94.56 195 GLY A C 1
ATOM 1495 O O . GLY A 1 195 ? 9.261 -8.505 -3.191 1.00 94.56 195 GLY A O 1
ATOM 1496 N N . PHE A 1 196 ? 8.077 -6.881 -4.189 1.00 95.12 196 PHE A N 1
ATOM 1497 C CA . PHE A 1 196 ? 8.350 -5.856 -3.186 1.00 95.12 196 PHE A CA 1
ATOM 1498 C C . PHE A 1 196 ? 7.825 -6.242 -1.793 1.00 95.12 196 PHE A C 1
ATOM 1500 O O . PHE A 1 196 ? 8.569 -6.184 -0.811 1.00 95.12 196 PHE A O 1
ATOM 1507 N N . VAL A 1 197 ? 6.585 -6.725 -1.695 1.00 95.50 197 VAL A N 1
ATOM 1508 C CA . VAL A 1 197 ? 5.991 -7.219 -0.440 1.00 95.50 197 VAL A CA 1
ATOM 1509 C C . VAL A 1 197 ? 6.815 -8.380 0.136 1.00 95.50 197 VAL A C 1
ATOM 1511 O O . VAL A 1 197 ? 7.226 -8.329 1.299 1.00 95.50 197 VAL A O 1
ATOM 1514 N N . ARG A 1 198 ? 7.157 -9.378 -0.691 1.00 94.69 198 ARG A N 1
ATOM 1515 C CA . ARG A 1 198 ? 7.974 -10.538 -0.285 1.00 94.69 198 ARG A CA 1
ATOM 1516 C C . ARG A 1 198 ? 9.391 -10.160 0.129 1.00 94.69 198 ARG A C 1
ATOM 1518 O O . ARG A 1 198 ? 9.912 -10.698 1.101 1.00 94.69 198 ARG A O 1
ATOM 1525 N N . SER A 1 199 ? 10.008 -9.203 -0.559 1.00 93.25 199 SER A N 1
ATOM 1526 C CA . SER A 1 199 ? 11.370 -8.738 -0.252 1.00 93.25 199 SER A CA 1
ATOM 1527 C C . SER A 1 199 ? 11.486 -8.062 1.114 1.00 93.25 199 SER A C 1
ATOM 1529 O O . SER A 1 199 ? 12.577 -7.964 1.669 1.00 93.25 199 SER A O 1
ATOM 1531 N N . ASN A 1 200 ? 10.352 -7.639 1.672 1.00 92.94 200 ASN A N 1
ATOM 1532 C CA . ASN A 1 200 ? 10.240 -7.089 3.013 1.00 92.94 200 ASN A CA 1
ATOM 1533 C C . ASN A 1 200 ? 9.719 -8.126 4.031 1.00 92.94 200 ASN A C 1
ATOM 1535 O O . ASN A 1 200 ? 9.331 -7.748 5.137 1.00 92.94 200 ASN A O 1
ATOM 1539 N N . GLY A 1 201 ? 9.709 -9.418 3.687 1.00 90.94 201 GLY A N 1
ATOM 1540 C CA . GLY A 1 201 ? 9.406 -10.519 4.607 1.00 90.94 201 GLY A CA 1
ATOM 1541 C C . GLY A 1 201 ? 7.919 -10.780 4.853 1.00 90.94 201 GLY A C 1
ATOM 1542 O O . GLY A 1 201 ? 7.580 -11.395 5.859 1.00 90.94 201 GLY A O 1
ATOM 1543 N N . LEU A 1 202 ? 7.030 -10.296 3.982 1.00 92.81 202 LEU A N 1
ATOM 1544 C CA . LEU A 1 202 ? 5.606 -10.633 4.025 1.00 92.81 202 LEU A CA 1
ATOM 1545 C C . LEU A 1 202 ? 5.307 -11.803 3.083 1.00 92.81 202 LEU A C 1
ATOM 1547 O O . LEU A 1 202 ? 5.719 -11.807 1.922 1.00 92.81 202 LEU A O 1
ATOM 1551 N N . GLU A 1 203 ? 4.549 -12.778 3.571 1.00 93.50 203 GLU A N 1
ATOM 1552 C CA . GLU A 1 203 ? 4.109 -13.924 2.776 1.00 93.50 203 GLU A CA 1
ATOM 1553 C C . GLU A 1 203 ? 2.804 -13.606 2.044 1.00 93.50 203 GLU A C 1
ATOM 1555 O O . GLU A 1 203 ? 1.865 -13.068 2.633 1.00 93.50 203 GLU A O 1
ATOM 1560 N N . VAL A 1 204 ? 2.739 -13.950 0.756 1.00 95.06 204 VAL A N 1
ATOM 1561 C CA . VAL A 1 204 ? 1.533 -13.773 -0.067 1.00 95.06 204 VAL A CA 1
ATOM 1562 C C . VAL A 1 204 ? 0.587 -14.945 0.185 1.00 95.06 204 VAL A C 1
ATOM 1564 O O . VAL A 1 204 ? 1.007 -16.093 0.083 1.00 95.06 204 VAL A O 1
ATOM 1567 N N . ALA A 1 205 ? -0.677 -14.661 0.493 1.00 95.06 205 ALA A N 1
ATOM 1568 C CA . ALA A 1 205 ? -1.683 -15.686 0.759 1.00 95.06 205 ALA A CA 1
ATOM 1569 C C . ALA A 1 205 ? -2.351 -16.189 -0.530 1.00 95.06 205 ALA A C 1
ATOM 1571 O O . ALA A 1 205 ? -2.726 -15.396 -1.392 1.00 95.06 205 ALA A O 1
ATOM 1572 N N . GLU A 1 206 ? -2.579 -17.501 -0.615 1.00 88.88 206 GLU A N 1
ATOM 1573 C CA . GLU A 1 206 ? -3.343 -18.139 -1.702 1.00 88.88 206 GLU A CA 1
ATOM 1574 C C . GLU A 1 206 ? -4.853 -18.231 -1.391 1.00 88.88 206 GLU A C 1
ATOM 1576 O O . GLU A 1 206 ? -5.673 -18.385 -2.294 1.00 88.88 206 GLU A O 1
ATOM 1581 N N . GLY A 1 207 ? -5.241 -18.071 -0.121 1.00 86.88 207 GLY A N 1
ATOM 1582 C CA . GLY A 1 207 ? -6.629 -18.021 0.342 1.00 86.88 207 GLY A CA 1
ATOM 1583 C C . GLY A 1 207 ? -6.720 -17.509 1.783 1.00 86.88 207 GLY A C 1
ATOM 1584 O O . GLY A 1 207 ? -5.768 -17.651 2.543 1.00 86.88 207 GLY A O 1
ATOM 1585 N N . ASN A 1 208 ? -7.856 -16.903 2.152 1.00 88.75 208 ASN A N 1
ATOM 1586 C CA . ASN A 1 208 ? -8.122 -16.313 3.479 1.00 88.75 208 ASN A CA 1
ATOM 1587 C C . ASN A 1 208 ? -7.013 -15.366 3.993 1.00 88.75 208 ASN A C 1
ATOM 1589 O O . ASN A 1 208 ? -6.380 -15.651 5.009 1.00 88.75 208 ASN A O 1
ATOM 1593 N N . PRO A 1 209 ? -6.759 -14.236 3.311 1.00 95.12 209 PRO A N 1
ATOM 1594 C CA . PRO A 1 209 ? -5.722 -13.301 3.736 1.00 95.12 209 PRO A CA 1
ATOM 1595 C C . PRO A 1 209 ? -6.041 -12.641 5.084 1.00 95.12 209 PRO A C 1
ATOM 1597 O O . PRO A 1 209 ? -7.185 -12.263 5.342 1.00 95.12 209 PRO A O 1
ATOM 1600 N N . ALA A 1 210 ? -5.007 -12.398 5.895 1.00 94.25 210 ALA A N 1
ATOM 1601 C CA . ALA A 1 210 ? -5.109 -11.556 7.092 1.00 94.25 210 ALA A CA 1
ATOM 1602 C C . ALA A 1 210 ? -5.347 -10.075 6.739 1.00 94.25 210 ALA A C 1
ATOM 1604 O O . ALA A 1 210 ? -5.870 -9.303 7.542 1.00 94.25 210 ALA A O 1
ATOM 1605 N N . GLY A 1 211 ? -4.961 -9.682 5.526 1.00 96.62 211 GLY A N 1
ATOM 1606 C CA . GLY A 1 211 ? -5.193 -8.366 4.955 1.00 96.62 211 GLY A CA 1
ATOM 1607 C C . GLY A 1 211 ? -4.598 -8.259 3.557 1.00 96.62 211 GLY A C 1
ATOM 1608 O O . GLY A 1 211 ? -4.061 -9.224 3.009 1.00 96.62 211 GLY A O 1
ATOM 1609 N N . TRP A 1 212 ? -4.670 -7.066 2.986 1.00 98.12 212 TRP A N 1
ATOM 1610 C CA . TRP A 1 212 ? -4.083 -6.750 1.691 1.00 98.12 212 TRP A CA 1
ATOM 1611 C C . TRP A 1 212 ? -3.103 -5.601 1.847 1.00 98.12 212 TRP A C 1
ATOM 1613 O O . TRP A 1 212 ? -3.450 -4.572 2.425 1.00 98.12 212 TRP A O 1
ATOM 1623 N N . ILE A 1 213 ? -1.901 -5.762 1.299 1.00 97.81 213 ILE A N 1
ATOM 1624 C CA . ILE A 1 213 ? -1.062 -4.613 0.974 1.00 97.81 213 ILE A CA 1
ATOM 1625 C C . ILE A 1 213 ? -1.552 -4.089 -0.359 1.00 97.81 213 ILE A C 1
ATOM 1627 O O . ILE A 1 213 ? -1.559 -4.809 -1.358 1.00 97.81 213 ILE A O 1
ATOM 1631 N N . VAL A 1 214 ? -1.980 -2.840 -0.364 1.00 97.69 214 VAL A N 1
ATOM 1632 C CA . VAL A 1 214 ? -2.538 -2.204 -1.540 1.00 97.69 214 VAL A CA 1
ATOM 1633 C C . VAL A 1 214 ? -1.570 -1.152 -2.036 1.00 97.69 214 VAL A C 1
ATOM 1635 O O . VAL A 1 214 ? -1.102 -0.315 -1.268 1.00 97.69 214 VAL A O 1
ATOM 1638 N N . CYS A 1 215 ? -1.275 -1.223 -3.325 1.00 96.19 215 CYS A N 1
ATOM 1639 C CA . CYS A 1 215 ? -0.444 -0.278 -4.042 1.00 96.19 215 CYS A CA 1
ATOM 1640 C C . CYS A 1 215 ? -1.311 0.421 -5.082 1.00 96.19 215 CYS A C 1
ATOM 1642 O O . CYS A 1 215 ? -1.879 -0.237 -5.956 1.00 96.19 215 CYS A O 1
ATOM 1644 N N . ASN A 1 216 ? -1.378 1.741 -5.012 1.00 93.38 216 ASN A N 1
ATOM 1645 C CA . ASN A 1 216 ? -1.902 2.558 -6.088 1.00 93.38 216 ASN A CA 1
ATOM 1646 C C . ASN A 1 216 ? -0.749 3.022 -6.966 1.00 93.38 216 ASN A C 1
ATOM 1648 O O . ASN A 1 216 ? 0.276 3.472 -6.454 1.00 93.38 216 ASN A O 1
ATOM 1652 N N . TYR A 1 217 ? -0.902 2.884 -8.272 1.00 90.12 217 TYR A N 1
ATOM 1653 C CA . TYR A 1 217 ? 0.102 3.281 -9.244 1.00 90.12 217 TYR A CA 1
ATOM 1654 C C . TYR A 1 217 ? -0.513 4.205 -10.273 1.00 90.12 217 TYR A C 1
ATOM 1656 O O . TYR A 1 217 ? -1.662 4.061 -10.695 1.00 90.12 217 TYR A O 1
ATOM 1664 N N . LYS A 1 218 ? 0.308 5.160 -10.682 1.00 88.44 218 LYS A N 1
ATOM 1665 C CA . LYS A 1 218 ? -0.041 6.139 -11.685 1.00 88.44 218 LYS A CA 1
ATOM 1666 C C . LYS A 1 218 ? 0.298 5.591 -13.064 1.00 88.44 218 LYS A C 1
ATOM 1668 O O . LYS A 1 218 ? 1.466 5.386 -13.397 1.00 88.44 218 LYS A O 1
ATOM 1673 N N . MET A 1 219 ? -0.726 5.397 -13.882 1.00 81.56 219 MET A N 1
ATOM 1674 C CA . MET A 1 219 ? -0.647 4.987 -15.284 1.00 81.56 219 MET A CA 1
ATOM 1675 C C . MET A 1 219 ? -0.369 6.191 -16.191 1.00 81.56 219 MET A C 1
ATOM 1677 O O . MET A 1 219 ? -1.137 6.509 -17.098 1.00 81.56 219 MET A O 1
ATOM 1681 N N . THR A 1 220 ? 0.732 6.905 -15.944 1.00 68.50 220 THR A N 1
ATOM 1682 C CA . THR A 1 220 ? 1.164 8.006 -16.817 1.00 68.50 220 THR A CA 1
ATOM 1683 C C . THR A 1 220 ? 2.284 7.585 -17.753 1.00 68.50 220 THR A C 1
ATOM 1685 O O . THR A 1 220 ? 3.387 7.267 -17.317 1.00 68.50 220 THR A O 1
ATOM 1688 N N . GLY A 1 221 ? 2.035 7.683 -19.059 1.00 64.12 221 GLY A N 1
ATOM 1689 C CA . GLY A 1 221 ? 3.055 7.447 -20.082 1.00 64.12 221 GLY A CA 1
ATOM 1690 C C . GLY A 1 221 ? 3.374 5.961 -20.277 1.00 64.12 221 GLY A C 1
ATOM 1691 O O . GLY A 1 221 ? 2.467 5.160 -20.482 1.00 64.12 221 GLY A O 1
ATOM 1692 N N . LYS A 1 222 ? 4.670 5.624 -20.274 1.00 63.22 222 LYS A N 1
ATOM 1693 C CA . LYS A 1 222 ? 5.229 4.279 -20.522 1.00 63.22 222 LYS A CA 1
ATOM 1694 C C . LYS A 1 222 ? 5.152 3.317 -19.344 1.00 63.22 222 LYS A C 1
ATOM 1696 O O . LYS A 1 222 ? 5.113 2.107 -19.532 1.00 63.22 222 LYS A O 1
ATOM 1701 N N . LEU A 1 223 ? 5.327 3.873 -18.151 1.00 64.38 223 LEU A N 1
ATOM 1702 C CA . LEU A 1 223 ? 5.749 3.164 -16.956 1.00 64.38 223 LEU A CA 1
ATOM 1703 C C . LEU A 1 223 ? 4.724 3.458 -15.874 1.00 64.38 223 LEU A C 1
ATOM 1705 O O . LEU A 1 223 ? 4.479 4.615 -15.538 1.00 64.38 223 LEU A O 1
ATOM 1709 N N . ALA A 1 224 ? 4.136 2.398 -15.339 1.00 79.06 224 ALA A N 1
ATOM 1710 C CA . ALA A 1 224 ? 3.335 2.481 -14.136 1.00 79.06 224 ALA A CA 1
ATOM 1711 C C . ALA A 1 224 ? 4.271 2.713 -12.952 1.00 79.06 224 ALA A C 1
ATOM 1713 O O . ALA A 1 224 ? 5.096 1.859 -12.647 1.00 79.06 224 ALA A O 1
ATOM 1714 N N . VAL A 1 225 ? 4.166 3.868 -12.303 1.00 83.19 225 VAL A N 1
ATOM 1715 C CA . VAL A 1 225 ? 4.979 4.174 -11.121 1.00 83.19 225 VAL A CA 1
ATOM 1716 C C . VAL A 1 225 ? 4.100 4.030 -9.887 1.00 83.19 225 VAL A C 1
ATOM 1718 O O . VAL A 1 225 ? 3.015 4.618 -9.861 1.00 83.19 225 VAL A O 1
ATOM 1721 N N . PRO A 1 226 ? 4.522 3.276 -8.862 1.00 89.00 226 PRO A N 1
ATOM 1722 C CA . PRO A 1 226 ? 3.783 3.241 -7.611 1.00 89.00 226 PRO A CA 1
ATOM 1723 C C . PRO A 1 226 ? 3.776 4.620 -6.953 1.00 89.00 226 PRO A C 1
ATOM 1725 O O . PRO A 1 226 ? 4.821 5.249 -6.786 1.00 89.00 226 PRO A O 1
ATOM 1728 N N . ASP A 1 227 ? 2.584 5.074 -6.594 1.00 90.12 227 ASP A N 1
ATOM 1729 C CA . ASP A 1 227 ? 2.325 6.405 -6.052 1.00 90.12 227 ASP A CA 1
ATOM 1730 C C . ASP A 1 227 ? 2.064 6.335 -4.544 1.00 90.12 227 ASP A C 1
ATOM 1732 O O . ASP A 1 227 ? 2.696 7.037 -3.753 1.00 90.12 227 ASP A O 1
ATOM 1736 N N . HIS A 1 228 ? 1.189 5.419 -4.115 1.00 93.62 228 HIS A N 1
ATOM 1737 C CA . HIS A 1 228 ? 0.771 5.331 -2.716 1.00 93.62 228 HIS A CA 1
ATOM 1738 C C . HIS A 1 228 ? 0.522 3.900 -2.250 1.00 93.62 228 HIS A C 1
ATOM 1740 O O . HIS A 1 228 ? 0.115 3.042 -3.030 1.00 93.62 228 HIS A O 1
ATOM 1746 N N . PHE A 1 229 ? 0.721 3.649 -0.955 1.00 95.69 229 PHE A N 1
ATOM 1747 C CA . PHE A 1 229 ? 0.531 2.334 -0.342 1.00 95.69 229 PHE A CA 1
ATOM 1748 C C . PHE A 1 229 ? -0.346 2.408 0.909 1.00 95.69 229 PHE A C 1
ATOM 1750 O O . PHE A 1 229 ? -0.249 3.346 1.702 1.00 95.69 229 PHE A O 1
ATOM 1757 N N . TRP A 1 230 ? -1.169 1.385 1.124 1.00 97.00 230 TRP A N 1
ATOM 1758 C CA . TRP A 1 230 ? -1.950 1.217 2.350 1.00 97.00 230 TRP A CA 1
ATOM 1759 C C . TRP A 1 230 ? -2.199 -0.253 2.678 1.00 97.00 230 TRP A C 1
ATOM 1761 O O . TRP A 1 230 ? -1.867 -1.152 1.908 1.00 97.00 230 TRP A O 1
ATOM 1771 N N . ILE A 1 231 ? -2.785 -0.489 3.849 1.00 98.00 231 ILE A N 1
ATOM 1772 C CA . ILE A 1 231 ? -3.258 -1.801 4.285 1.00 98.00 231 ILE A CA 1
ATOM 1773 C C . ILE A 1 231 ? -4.782 -1.808 4.219 1.00 98.00 231 ILE A C 1
ATOM 1775 O O . ILE A 1 231 ? -5.429 -0.853 4.649 1.00 98.00 231 ILE A O 1
ATOM 1779 N N . GLU A 1 232 ? -5.364 -2.898 3.730 1.00 98.19 232 GLU A N 1
ATOM 1780 C CA . GLU A 1 232 ? -6.783 -3.193 3.918 1.00 98.19 232 GLU A CA 1
ATOM 1781 C C . GLU A 1 232 ? -6.971 -4.420 4.805 1.00 98.19 232 GLU A C 1
ATOM 1783 O O . GLU A 1 232 ? -6.276 -5.420 4.633 1.00 98.19 232 GLU A O 1
ATOM 1788 N N . LEU A 1 233 ? -7.925 -4.363 5.735 1.00 97.81 233 LEU A N 1
ATOM 1789 C CA . LEU A 1 233 ? -8.271 -5.489 6.611 1.00 97.81 233 LEU A CA 1
ATOM 1790 C C . LEU A 1 233 ? -9.730 -5.895 6.401 1.00 97.81 233 LEU A C 1
ATOM 1792 O O . LEU A 1 233 ? -10.575 -5.006 6.257 1.00 97.81 233 LEU A O 1
ATOM 1796 N N . PRO A 1 234 ? -10.053 -7.199 6.410 1.00 96.25 234 PRO A N 1
ATOM 1797 C CA . PRO A 1 234 ? -11.433 -7.658 6.320 1.00 96.25 234 PRO A CA 1
ATOM 1798 C C . PRO A 1 234 ? -12.169 -7.388 7.639 1.00 96.25 234 PRO A C 1
ATOM 1800 O O . PRO A 1 234 ? -11.763 -7.873 8.693 1.00 96.25 234 PRO A O 1
ATOM 1803 N N . ASP A 1 235 ? -13.263 -6.629 7.589 1.00 95.06 235 ASP A N 1
ATOM 1804 C CA . ASP A 1 235 ? -14.168 -6.473 8.727 1.00 95.06 235 ASP A CA 1
ATOM 1805 C C . ASP A 1 235 ? -14.982 -7.766 8.902 1.00 95.06 235 ASP A C 1
ATOM 1807 O O . ASP A 1 235 ? -15.778 -8.111 8.018 1.00 95.06 235 ASP A O 1
ATOM 1811 N N . PRO A 1 236 ? -14.832 -8.473 10.036 1.00 91.88 236 PRO A N 1
ATOM 1812 C CA . PRO A 1 236 ? -15.519 -9.739 10.280 1.00 91.88 236 PRO A CA 1
ATOM 1813 C C . PRO A 1 236 ? -17.049 -9.605 10.327 1.00 91.88 236 PRO A C 1
ATOM 1815 O O . PRO A 1 236 ? -17.746 -10.586 10.087 1.00 91.88 236 PRO A O 1
ATOM 1818 N N . ASN A 1 237 ? -17.589 -8.419 10.640 1.00 90.88 237 ASN A N 1
ATOM 1819 C CA . ASN A 1 237 ? -19.031 -8.240 10.833 1.00 90.88 237 ASN A CA 1
ATOM 1820 C C . ASN A 1 237 ? -19.771 -7.905 9.542 1.00 90.88 237 ASN A C 1
ATOM 1822 O O . ASN A 1 237 ? -20.937 -8.260 9.383 1.00 90.88 237 ASN A O 1
ATOM 1826 N N . THR A 1 238 ? -19.123 -7.163 8.646 1.00 91.81 238 THR A N 1
ATOM 1827 C CA . THR A 1 238 ? -19.770 -6.642 7.435 1.00 91.81 238 THR A CA 1
ATOM 1828 C C . THR A 1 238 ? -19.240 -7.274 6.156 1.00 91.81 238 THR A C 1
ATOM 1830 O O . THR A 1 238 ? -19.849 -7.100 5.101 1.00 91.81 238 THR A O 1
ATOM 1833 N N . GLY A 1 239 ? -18.091 -7.955 6.217 1.00 89.31 239 GLY A N 1
ATOM 1834 C CA . GLY A 1 239 ? -17.361 -8.431 5.042 1.00 89.31 239 GLY A CA 1
ATOM 1835 C C . GLY A 1 239 ? -16.758 -7.308 4.189 1.00 89.31 239 GLY A C 1
ATOM 1836 O O . GLY A 1 239 ? -16.081 -7.588 3.201 1.00 89.31 239 GLY A O 1
ATOM 1837 N N . LYS A 1 240 ? -16.978 -6.034 4.548 1.00 94.25 240 LYS A N 1
ATOM 1838 C CA . LYS A 1 240 ? -16.305 -4.894 3.919 1.00 94.25 240 LYS A CA 1
ATOM 1839 C C . LYS A 1 240 ? -14.850 -4.849 4.373 1.00 94.25 240 LYS A C 1
ATOM 1841 O O . LYS A 1 240 ? -14.450 -5.555 5.292 1.00 94.25 240 LYS A O 1
ATOM 1846 N N . ARG A 1 241 ? -14.045 -4.000 3.739 1.00 96.56 241 ARG A N 1
ATOM 1847 C CA . ARG A 1 241 ? -12.670 -3.763 4.184 1.00 96.56 241 ARG A CA 1
ATOM 1848 C C . ARG A 1 241 ? -12.540 -2.405 4.846 1.00 96.56 241 ARG A C 1
ATOM 1850 O O . ARG A 1 241 ? -13.184 -1.450 4.416 1.00 96.56 241 ARG A O 1
ATOM 1857 N N . VAL A 1 242 ? -11.680 -2.326 5.850 1.00 97.31 242 VAL A N 1
ATOM 1858 C CA . VAL A 1 242 ? -11.206 -1.056 6.406 1.00 97.31 242 VAL A CA 1
ATOM 1859 C C . VAL A 1 242 ? -9.843 -0.718 5.826 1.00 97.31 242 VAL A C 1
ATOM 1861 O O . VAL A 1 242 ? -9.067 -1.619 5.523 1.00 97.31 242 VAL A O 1
ATOM 1864 N N . VAL A 1 243 ? -9.557 0.570 5.678 1.00 97.81 243 VAL A N 1
ATOM 1865 C CA . VAL A 1 243 ? -8.296 1.101 5.148 1.00 97.81 243 VAL A CA 1
ATOM 1866 C C . VAL A 1 243 ? -7.449 1.613 6.300 1.00 97.81 243 VAL A C 1
ATOM 1868 O O . VAL A 1 243 ? -7.974 2.302 7.170 1.00 97.81 243 VAL A O 1
ATOM 1871 N N . LEU A 1 244 ? -6.151 1.306 6.284 1.00 97.19 244 LEU A N 1
ATOM 1872 C CA . LEU A 1 244 ? -5.139 1.874 7.168 1.00 97.19 244 LEU A CA 1
ATOM 1873 C C . LEU A 1 244 ? -4.000 2.453 6.333 1.00 97.19 244 LEU A C 1
ATOM 1875 O O . LEU A 1 244 ? -3.275 1.709 5.672 1.00 97.19 244 LEU A O 1
ATOM 1879 N N . GLN A 1 245 ? -3.812 3.766 6.385 1.00 94.62 245 GLN A N 1
ATOM 1880 C CA . GLN A 1 245 ? -2.811 4.454 5.572 1.00 94.62 245 GLN A CA 1
ATOM 1881 C C . GLN A 1 245 ? -2.153 5.610 6.318 1.00 94.62 245 GLN A C 1
ATOM 1883 O O . GLN A 1 245 ? -2.650 6.087 7.333 1.00 94.62 245 GLN A O 1
ATOM 1888 N N . THR A 1 246 ? -1.049 6.099 5.772 1.00 91.81 246 THR A N 1
ATOM 1889 C CA . THR A 1 246 ? -0.402 7.336 6.214 1.00 91.81 246 THR A CA 1
ATOM 1890 C C . THR A 1 246 ? 0.080 8.100 4.994 1.00 91.81 246 THR A C 1
ATOM 1892 O O . THR A 1 246 ? 0.361 7.490 3.969 1.00 91.81 246 THR A O 1
ATOM 1895 N N . VAL A 1 247 ? 0.250 9.412 5.123 1.00 83.75 247 VAL A N 1
ATOM 1896 C CA . VAL A 1 247 ? 1.110 10.217 4.239 1.00 83.75 247 VAL A CA 1
ATOM 1897 C C . VAL A 1 247 ? 2.306 10.751 5.048 1.00 83.75 247 VAL A C 1
ATOM 1899 O O . VAL A 1 247 ? 2.245 10.702 6.282 1.00 83.75 247 VAL A O 1
ATOM 1902 N N . PRO A 1 248 ? 3.396 11.218 4.411 1.00 76.69 248 PRO A N 1
ATOM 1903 C CA . PRO A 1 248 ? 4.556 11.766 5.128 1.00 76.69 248 PRO A CA 1
ATOM 1904 C C . PRO A 1 248 ? 4.227 12.977 6.017 1.00 76.69 248 PRO A C 1
ATOM 1906 O O . PRO A 1 248 ? 4.846 13.163 7.058 1.00 76.69 248 PRO A O 1
ATOM 1909 N N . ASP A 1 249 ? 3.209 13.759 5.645 1.00 82.31 249 ASP A N 1
ATOM 1910 C CA . ASP A 1 249 ? 2.871 15.031 6.301 1.00 82.31 249 ASP A CA 1
ATOM 1911 C C . ASP A 1 249 ? 1.976 14.891 7.548 1.00 82.31 249 ASP A C 1
ATOM 1913 O O . ASP A 1 249 ? 1.568 15.900 8.129 1.00 82.31 249 ASP A O 1
ATOM 1917 N N . ILE A 1 250 ? 1.618 13.667 7.956 1.00 87.94 250 ILE A N 1
ATOM 1918 C CA . ILE A 1 250 ? 0.751 13.426 9.120 1.00 87.94 250 ILE A CA 1
ATOM 1919 C C . ILE A 1 250 ? 1.423 12.529 10.161 1.00 87.94 250 ILE A C 1
ATOM 1921 O O . ILE A 1 250 ? 2.141 11.583 9.841 1.00 87.94 250 ILE A O 1
ATOM 1925 N N . ASP A 1 251 ? 1.144 12.809 11.434 1.00 89.88 251 ASP A N 1
ATOM 1926 C CA . ASP A 1 251 ? 1.724 12.133 12.600 1.00 89.88 251 ASP A CA 1
ATOM 1927 C C . ASP A 1 251 ? 0.866 10.973 13.136 1.00 89.88 251 ASP A C 1
ATOM 1929 O O . ASP A 1 251 ? 1.074 10.491 14.251 1.00 89.88 251 ASP A O 1
ATOM 1933 N N . TYR A 1 252 ? -0.085 10.496 12.335 1.00 92.38 252 TYR A N 1
ATOM 1934 C CA . TYR A 1 252 ? -0.980 9.394 12.670 1.00 92.38 252 TYR A CA 1
ATOM 1935 C C . TYR A 1 252 ? -1.242 8.500 11.458 1.00 92.38 252 TYR A C 1
ATOM 1937 O O . TYR A 1 252 ? -1.088 8.907 10.309 1.00 92.38 252 TYR A O 1
ATOM 1945 N N . ILE A 1 253 ? -1.682 7.276 11.732 1.00 94.44 253 ILE A N 1
ATOM 1946 C CA . ILE A 1 253 ? -2.253 6.383 10.726 1.00 94.44 253 ILE A CA 1
ATOM 1947 C C . ILE A 1 253 ? -3.753 6.662 10.659 1.00 94.44 253 ILE A C 1
ATOM 1949 O O . ILE A 1 253 ? -4.459 6.609 11.669 1.00 94.44 253 ILE A O 1
ATOM 1953 N N . GLU A 1 254 ? -4.239 6.956 9.463 1.00 95.31 254 GLU A N 1
ATOM 1954 C CA . GLU A 1 254 ? -5.658 7.066 9.149 1.00 95.31 254 GLU A CA 1
ATOM 1955 C C . GLU A 1 254 ? -6.264 5.674 9.039 1.00 95.31 254 GLU A C 1
ATOM 1957 O O . GLU A 1 254 ? -5.823 4.888 8.203 1.00 95.31 254 GLU A O 1
ATOM 1962 N N . ALA A 1 255 ? -7.275 5.377 9.856 1.00 96.81 255 ALA A N 1
ATOM 1963 C CA . ALA A 1 255 ? -7.942 4.081 9.870 1.00 96.81 255 ALA A CA 1
ATOM 1964 C C . ALA A 1 255 ? -9.467 4.231 9.766 1.00 96.81 255 ALA A C 1
ATOM 1966 O O . ALA A 1 255 ? -10.090 4.826 10.645 1.00 96.81 255 ALA A O 1
ATOM 1967 N N . GLY A 1 256 ? -10.097 3.681 8.728 1.00 96.81 256 GLY A N 1
ATOM 1968 C CA . GLY A 1 256 ? -11.539 3.857 8.519 1.00 96.81 256 GLY A CA 1
ATOM 1969 C C . GLY A 1 256 ? -12.088 3.131 7.296 1.00 96.81 256 GLY A C 1
ATOM 1970 O O . GLY A 1 256 ? -11.615 2.051 6.948 1.00 96.81 256 GLY A O 1
ATOM 1971 N N . GLY A 1 257 ? -13.120 3.701 6.673 1.00 95.88 257 GLY A N 1
ATOM 1972 C CA . GLY A 1 257 ? -13.787 3.116 5.509 1.00 95.88 257 GLY A CA 1
ATOM 1973 C C . GLY A 1 257 ? -12.960 3.169 4.218 1.00 95.88 257 GLY A C 1
ATOM 1974 O O . GLY A 1 257 ? -11.881 3.759 4.153 1.00 95.88 257 GLY A O 1
ATOM 1975 N N . GLN A 1 258 ? -13.482 2.529 3.167 1.00 95.38 258 GLN A N 1
ATOM 1976 C CA . GLN A 1 258 ? -12.866 2.508 1.832 1.00 95.38 258 GLN A CA 1
ATOM 1977 C C . GLN A 1 258 ? -12.869 3.876 1.135 1.00 95.38 258 GLN A C 1
ATOM 1979 O O . GLN A 1 258 ? -12.066 4.100 0.236 1.00 95.38 258 GLN A O 1
ATOM 1984 N N . ASP A 1 259 ? -13.716 4.803 1.575 1.00 94.81 259 ASP A N 1
ATOM 1985 C CA . ASP A 1 259 ? -13.744 6.200 1.134 1.00 94.81 259 ASP A CA 1
ATOM 1986 C C . ASP A 1 259 ? -12.448 6.957 1.475 1.00 94.81 259 ASP A C 1
ATOM 1988 O O . ASP A 1 259 ? -12.132 7.974 0.857 1.00 94.81 259 ASP A O 1
ATOM 1992 N N . LEU A 1 260 ? -11.641 6.441 2.407 1.00 95.25 260 LEU A N 1
ATOM 1993 C CA . LEU A 1 260 ? -10.333 7.016 2.706 1.00 95.25 260 LEU A CA 1
ATOM 1994 C C . LEU A 1 260 ? -9.282 6.738 1.624 1.00 95.25 260 LEU A C 1
ATOM 1996 O O . LEU A 1 260 ? -8.249 7.407 1.637 1.00 95.25 260 LEU A O 1
ATOM 2000 N N . ARG A 1 261 ? -9.487 5.782 0.707 1.00 94.88 261 ARG A N 1
ATOM 2001 C CA . ARG A 1 261 ? -8.498 5.412 -0.328 1.00 94.88 261 ARG A CA 1
ATOM 2002 C C . ARG A 1 261 ? -7.962 6.625 -1.094 1.00 94.88 261 ARG A C 1
ATOM 2004 O O . ARG A 1 261 ? -8.611 7.669 -1.179 1.00 94.88 261 ARG A O 1
ATOM 2011 N N . TRP A 1 262 ? -6.773 6.489 -1.663 1.00 91.62 262 TRP A N 1
ATOM 2012 C CA . TRP A 1 262 ? -6.125 7.558 -2.419 1.00 91.62 262 TRP A CA 1
ATOM 2013 C C . TRP A 1 262 ? -6.353 7.376 -3.920 1.00 91.62 262 TRP A C 1
ATOM 2015 O O . TRP A 1 262 ? -6.206 6.255 -4.391 1.00 91.62 262 TRP A O 1
ATOM 2025 N N . HIS A 1 263 ? -6.698 8.446 -4.646 1.00 92.25 263 HIS A N 1
ATOM 2026 C CA . HIS A 1 263 ? -6.930 8.455 -6.101 1.00 92.25 263 HIS A CA 1
ATOM 2027 C C . HIS A 1 263 ? -7.852 7.334 -6.610 1.00 92.25 263 HIS A C 1
ATOM 2029 O O . HIS A 1 263 ? -7.617 6.757 -7.665 1.00 92.25 263 HIS A O 1
ATOM 2035 N N . GLU A 1 264 ? -8.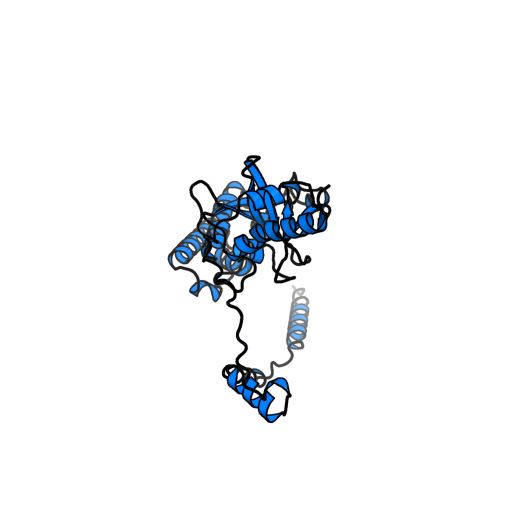919 7.040 -5.867 1.00 93.94 264 GLU A N 1
ATOM 2036 C CA . GLU A 1 264 ? -9.944 6.070 -6.252 1.00 93.94 264 GLU A CA 1
ATOM 2037 C C . GLU A 1 264 ? -11.268 6.786 -6.517 1.00 93.94 264 GLU A C 1
ATOM 2039 O O . GLU A 1 264 ? -11.566 7.829 -5.929 1.00 93.94 264 GLU A O 1
ATOM 2044 N N . LYS A 1 265 ? -12.087 6.215 -7.404 1.00 93.62 265 LYS A N 1
ATOM 2045 C CA . LYS A 1 265 ? -13.380 6.803 -7.791 1.00 93.62 265 LYS A CA 1
ATOM 2046 C C . LYS A 1 265 ? -14.312 7.010 -6.592 1.00 93.62 265 LYS A C 1
ATOM 2048 O O . LYS A 1 265 ? -15.039 7.998 -6.541 1.00 93.62 265 LYS A O 1
ATOM 2053 N N . ASP A 1 266 ? -14.269 6.088 -5.636 1.00 93.31 266 ASP A N 1
ATOM 2054 C CA . ASP A 1 266 ? -15.149 6.081 -4.464 1.00 93.31 266 ASP A CA 1
ATOM 2055 C C . ASP A 1 266 ? -14.519 6.765 -3.237 1.00 93.31 266 ASP A C 1
ATOM 2057 O O . ASP A 1 266 ? -15.096 6.746 -2.149 1.00 93.31 266 ASP A O 1
ATOM 2061 N N . SER A 1 267 ? -13.338 7.371 -3.392 1.00 94.31 267 SER A N 1
ATOM 2062 C CA . SER A 1 267 ? -12.696 8.149 -2.333 1.00 94.31 267 SER A CA 1
ATOM 2063 C C . SER A 1 267 ? -13.501 9.392 -1.965 1.00 94.31 267 SER A C 1
ATOM 2065 O O . SER A 1 267 ? -14.332 9.863 -2.739 1.00 94.31 267 SER A O 1
ATOM 2067 N N . VAL A 1 268 ? -13.199 10.009 -0.823 1.00 94.50 268 VAL A N 1
ATOM 2068 C CA . VAL A 1 268 ? -13.659 11.375 -0.537 1.00 94.50 268 VAL A CA 1
ATOM 2069 C C . VAL A 1 268 ? -13.214 12.342 -1.638 1.00 94.50 268 VAL A C 1
ATOM 2071 O O . VAL A 1 268 ? -12.138 12.193 -2.224 1.00 94.50 268 VAL A O 1
ATOM 2074 N N . LYS A 1 269 ? -14.047 13.348 -1.922 1.00 94.56 269 LYS A N 1
ATOM 2075 C CA . LYS A 1 269 ? -13.913 14.254 -3.076 1.00 94.56 269 LYS A CA 1
ATOM 2076 C C . LYS A 1 269 ? -12.514 14.865 -3.203 1.00 94.56 269 LYS A C 1
ATOM 2078 O O . LYS A 1 269 ? -11.976 14.974 -4.299 1.00 94.56 269 LYS A O 1
ATOM 2083 N N . GLU A 1 270 ? -11.908 15.238 -2.084 1.00 93.31 270 GLU A N 1
ATOM 2084 C CA . GLU A 1 270 ? -10.587 15.862 -1.997 1.00 93.31 270 GLU A CA 1
ATOM 2085 C C . GLU A 1 270 ? -9.428 14.916 -2.374 1.00 93.31 270 GLU A C 1
ATOM 2087 O O . GLU A 1 270 ? -8.305 15.382 -2.579 1.00 93.31 270 GLU A O 1
ATOM 2092 N N . ARG A 1 271 ? -9.682 13.603 -2.467 1.00 91.50 271 ARG A N 1
ATOM 2093 C CA . ARG A 1 271 ? -8.710 12.551 -2.819 1.00 91.50 271 ARG A CA 1
ATOM 2094 C C . ARG A 1 271 ? -8.978 11.900 -4.183 1.00 91.50 271 ARG A C 1
ATOM 2096 O O . ARG A 1 271 ? -8.148 11.126 -4.646 1.00 91.50 271 ARG A O 1
ATOM 2103 N N . GLN A 1 272 ? -10.090 12.231 -4.843 1.00 92.94 272 GLN A N 1
ATOM 2104 C CA . GLN A 1 272 ? -10.487 11.680 -6.152 1.00 92.94 272 GLN A CA 1
ATOM 2105 C C . GLN A 1 272 ? -9.725 12.280 -7.346 1.00 92.94 272 GLN A C 1
ATOM 2107 O O . GLN A 1 272 ? -9.949 11.875 -8.492 1.00 92.94 272 GLN A O 1
ATOM 2112 N N . SER A 1 273 ? -8.864 13.281 -7.121 1.00 88.31 273 SER A N 1
ATOM 2113 C CA . SER A 1 273 ? -8.060 13.872 -8.194 1.00 88.31 273 SER A CA 1
ATOM 2114 C C . SER A 1 273 ? -7.283 12.776 -8.914 1.00 88.31 273 SER A C 1
ATOM 2116 O O . SER A 1 273 ? -6.730 11.910 -8.252 1.00 88.31 273 SER A O 1
ATOM 2118 N N . GLU A 1 274 ? -7.221 12.820 -10.242 1.00 88.00 274 GLU A N 1
ATOM 2119 C CA . GLU A 1 274 ? -6.419 11.878 -11.038 1.00 88.00 274 GLU A CA 1
ATOM 2120 C C . GLU A 1 274 ? -6.834 10.396 -10.931 1.00 88.00 274 GLU A C 1
ATOM 2122 O O . GLU A 1 274 ? -6.091 9.541 -11.403 1.00 88.00 274 GLU A O 1
ATOM 2127 N N . HIS A 1 275 ? -8.011 10.060 -10.381 1.00 90.69 275 HIS A N 1
ATOM 2128 C CA . HIS A 1 275 ? -8.447 8.657 -10.275 1.00 90.69 275 HIS A CA 1
ATOM 2129 C C . HIS A 1 275 ? -8.533 7.936 -11.634 1.00 90.69 275 HIS A C 1
ATOM 2131 O O . HIS A 1 275 ? -8.337 6.733 -11.703 1.00 90.69 275 HIS A O 1
ATOM 2137 N N . GLU A 1 276 ? -8.788 8.664 -12.726 1.00 89.31 276 GLU A N 1
ATOM 2138 C CA . GLU A 1 276 ? -8.868 8.109 -14.088 1.00 89.31 276 GLU A CA 1
ATOM 2139 C C . GLU A 1 276 ? -7.529 7.576 -14.614 1.00 89.31 276 GLU A C 1
ATOM 2141 O O . GLU A 1 276 ? -7.508 6.775 -15.544 1.00 89.31 276 GLU A O 1
ATOM 2146 N N . VAL A 1 277 ? -6.413 8.041 -14.048 1.00 88.44 277 VAL A N 1
ATOM 2147 C CA . VAL A 1 277 ? -5.058 7.619 -14.436 1.00 88.44 277 VAL A CA 1
ATOM 2148 C C . VAL A 1 277 ? -4.390 6.779 -13.355 1.00 88.44 277 VAL A C 1
ATOM 2150 O O . VAL A 1 277 ? -3.199 6.502 -13.451 1.00 88.44 277 VAL A O 1
ATOM 2153 N N . HIS A 1 278 ? -5.130 6.401 -12.319 1.00 91.50 278 HIS A N 1
ATOM 2154 C CA . HIS A 1 278 ? -4.642 5.559 -11.244 1.00 91.50 278 HIS A CA 1
ATOM 2155 C C . HIS A 1 278 ? -5.307 4.199 -11.312 1.00 91.50 278 HIS A C 1
ATOM 2157 O O . HIS A 1 278 ? -6.462 4.057 -11.704 1.00 91.50 278 HIS A O 1
ATOM 2163 N N . GLN A 1 279 ? -4.545 3.192 -10.928 1.00 91.31 279 GLN A N 1
ATOM 2164 C CA . GLN A 1 279 ? -5.020 1.830 -10.852 1.00 91.31 279 GLN A CA 1
ATOM 2165 C C . GLN A 1 279 ? -4.449 1.186 -9.595 1.00 91.31 279 GLN A C 1
ATOM 2167 O O . GLN A 1 279 ? -3.373 1.538 -9.107 1.00 91.31 279 GLN A O 1
ATOM 2172 N N . LYS A 1 280 ? -5.174 0.205 -9.072 1.00 94.00 280 LYS A N 1
ATOM 2173 C CA . LYS A 1 280 ? -4.848 -0.443 -7.806 1.00 94.00 280 LYS A CA 1
ATOM 2174 C C . LYS A 1 280 ? -4.402 -1.883 -8.011 1.00 94.00 280 LYS A C 1
ATOM 2176 O O . LYS A 1 280 ? -5.006 -2.635 -8.770 1.00 94.00 280 LYS A O 1
ATOM 2181 N N . ILE A 1 281 ? -3.357 -2.278 -7.290 1.00 95.56 281 ILE A N 1
ATOM 2182 C CA . ILE A 1 281 ? -2.916 -3.664 -7.131 1.00 95.56 281 ILE A CA 1
ATOM 2183 C C . ILE A 1 281 ? -3.090 -4.050 -5.669 1.00 95.56 281 ILE A C 1
ATOM 2185 O O . ILE A 1 281 ? -2.662 -3.334 -4.764 1.00 95.56 281 ILE A O 1
ATOM 2189 N N . GLU A 1 282 ? -3.699 -5.209 -5.447 1.00 97.00 282 GLU A N 1
ATOM 2190 C CA . GLU A 1 282 ? -3.937 -5.765 -4.121 1.00 97.00 282 GLU A CA 1
ATOM 2191 C C . GLU A 1 282 ? -3.104 -7.033 -3.947 1.00 97.00 282 GLU A C 1
ATOM 2193 O O . GLU A 1 282 ? -3.301 -8.019 -4.654 1.00 97.00 282 GLU A O 1
ATOM 2198 N N . VAL A 1 283 ? -2.189 -7.032 -2.979 1.00 97.88 283 VAL A N 1
ATOM 2199 C CA . VAL A 1 283 ? -1.404 -8.214 -2.622 1.00 97.88 283 VAL A CA 1
ATOM 2200 C C . VAL A 1 283 ? -1.962 -8.806 -1.328 1.00 97.88 283 VAL A C 1
ATOM 2202 O O . VAL A 1 283 ? -1.763 -8.215 -0.262 1.00 97.88 283 VAL A O 1
ATOM 2205 N N . PRO A 1 284 ? -2.671 -9.949 -1.386 1.00 97.69 284 PRO A N 1
ATOM 2206 C CA . PRO A 1 284 ? -3.158 -10.626 -0.190 1.00 97.69 284 PRO A CA 1
ATOM 2207 C C . PRO A 1 284 ? -1.972 -11.154 0.615 1.00 97.69 284 PRO A C 1
ATOM 2209 O O . PRO A 1 284 ? -1.105 -11.828 0.061 1.00 97.69 284 PRO A O 1
ATOM 2212 N N . VAL A 1 285 ? -1.931 -10.875 1.916 1.00 96.94 285 VAL A N 1
ATOM 2213 C CA . VAL A 1 285 ? -0.854 -11.341 2.800 1.00 96.94 285 VAL A CA 1
ATOM 2214 C C . VAL A 1 285 ? -1.372 -12.307 3.855 1.00 96.94 285 VAL A C 1
ATOM 2216 O O . VAL A 1 285 ? -2.467 -12.133 4.394 1.00 96.94 285 VAL A O 1
ATOM 2219 N N . ALA A 1 286 ? -0.580 -13.340 4.140 1.00 95.44 286 ALA A N 1
ATOM 2220 C CA . ALA A 1 286 ? -0.934 -14.389 5.097 1.00 95.44 286 ALA A CA 1
ATOM 2221 C C . ALA A 1 286 ? -0.944 -13.865 6.537 1.00 95.44 286 ALA A C 1
ATOM 2223 O O . ALA A 1 286 ? -1.795 -14.244 7.334 1.00 95.44 286 ALA A O 1
ATOM 2224 N N . ALA A 1 287 ? -0.035 -12.942 6.848 1.00 94.00 287 ALA A N 1
ATOM 2225 C CA . ALA A 1 287 ? 0.029 -12.247 8.122 1.00 94.00 287 ALA A CA 1
ATOM 2226 C C . ALA A 1 287 ? 0.620 -10.847 7.932 1.00 94.00 287 ALA A C 1
ATOM 2228 O O . ALA A 1 287 ? 1.435 -10.612 7.038 1.00 94.00 287 ALA A O 1
ATOM 2229 N N . LEU A 1 288 ? 0.238 -9.918 8.808 1.00 93.50 288 LEU A N 1
ATOM 2230 C CA . LEU A 1 288 ? 0.947 -8.653 8.957 1.00 93.50 288 LEU A CA 1
ATOM 2231 C C . LEU A 1 288 ? 2.091 -8.799 9.963 1.00 93.50 288 LEU A C 1
ATOM 2233 O O . LEU A 1 288 ? 2.073 -9.648 10.850 1.00 93.50 288 LEU A O 1
ATOM 2237 N N . LYS A 1 289 ? 3.087 -7.917 9.857 1.00 92.00 289 LYS A N 1
ATOM 2238 C CA . LYS A 1 289 ? 4.162 -7.808 10.854 1.00 92.00 289 LYS A CA 1
ATOM 2239 C C . LYS A 1 289 ? 3.604 -7.507 12.247 1.00 92.00 289 LYS A C 1
ATOM 2241 O O . LYS A 1 289 ? 2.675 -6.712 12.381 1.00 92.00 289 LYS A O 1
ATOM 2246 N N . GLY A 1 290 ? 4.257 -8.034 13.285 1.00 90.50 290 GLY A N 1
ATOM 2247 C CA . GLY A 1 290 ? 3.823 -7.867 14.678 1.00 90.50 290 GLY A CA 1
ATOM 2248 C C . GLY A 1 290 ? 3.615 -6.408 15.102 1.00 90.50 290 GLY A C 1
ATOM 2249 O O . GLY A 1 290 ? 2.704 -6.120 15.873 1.00 90.50 290 GLY A O 1
ATOM 2250 N N . ARG A 1 291 ? 4.378 -5.451 14.551 1.00 89.69 291 ARG A N 1
ATOM 2251 C CA . ARG A 1 291 ? 4.169 -4.021 14.838 1.00 89.69 291 ARG A CA 1
ATOM 2252 C C . ARG A 1 291 ? 2.838 -3.485 14.296 1.00 89.69 291 ARG A C 1
ATOM 2254 O O . ARG A 1 291 ? 2.191 -2.707 14.994 1.00 89.69 291 ARG A O 1
ATOM 2261 N N . HIS A 1 292 ? 2.388 -3.937 13.121 1.00 92.88 292 HIS A N 1
ATOM 2262 C CA . HIS A 1 292 ? 1.041 -3.618 12.638 1.00 92.88 292 HIS A 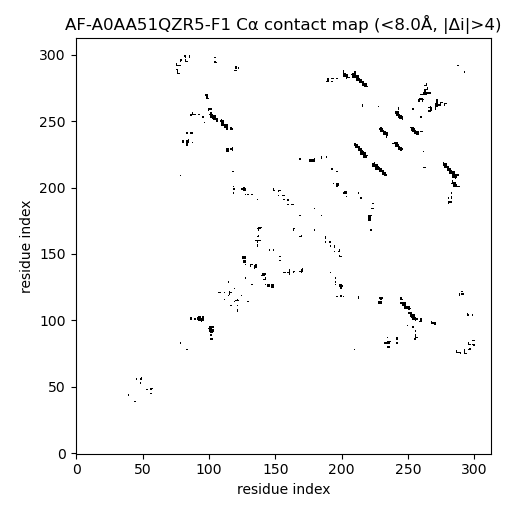CA 1
ATOM 2263 C C . HIS A 1 292 ? -0.002 -4.128 13.631 1.00 92.88 292 HIS A C 1
ATOM 2265 O O . HIS A 1 292 ? -0.847 -3.360 14.087 1.00 92.88 292 HIS A O 1
ATOM 2271 N N . THR A 1 293 ? 0.109 -5.401 14.020 1.00 92.44 293 THR A N 1
ATOM 2272 C CA . THR A 1 293 ? -0.800 -6.050 14.969 1.00 92.44 293 THR A CA 1
ATOM 2273 C C . THR A 1 293 ? -0.857 -5.301 16.300 1.00 92.44 293 THR A C 1
ATOM 2275 O O . THR A 1 293 ? -1.945 -5.037 16.807 1.00 92.44 293 THR A O 1
ATOM 2278 N N . GLN A 1 294 ? 0.292 -4.882 16.839 1.00 91.25 294 GLN A N 1
ATOM 2279 C CA . GLN A 1 294 ? 0.371 -4.087 18.068 1.00 91.25 294 GLN A CA 1
ATOM 2280 C C . GLN A 1 294 ? -0.398 -2.764 17.962 1.00 91.25 294 GLN A C 1
ATOM 2282 O O . GLN A 1 294 ? -1.196 -2.451 18.845 1.00 91.25 294 GLN A O 1
ATOM 2287 N N . ILE A 1 295 ? -0.179 -1.991 16.893 1.00 91.69 295 ILE A N 1
ATOM 2288 C CA . ILE A 1 295 ? -0.832 -0.685 16.710 1.00 91.69 295 ILE A CA 1
ATOM 2289 C C . ILE A 1 295 ? -2.339 -0.854 16.501 1.00 91.69 295 ILE A C 1
ATOM 2291 O O . ILE A 1 295 ? -3.127 -0.145 17.128 1.00 91.69 295 ILE A O 1
ATOM 2295 N N . ILE A 1 296 ? -2.746 -1.818 15.670 1.00 94.00 296 ILE A N 1
ATOM 2296 C CA . ILE A 1 296 ? -4.157 -2.087 15.380 1.00 94.00 296 ILE A CA 1
ATOM 2297 C C . ILE A 1 296 ? -4.883 -2.533 16.653 1.00 94.00 296 ILE A C 1
ATOM 2299 O O . ILE A 1 296 ? -5.896 -1.943 17.022 1.00 94.00 296 ILE A O 1
ATOM 2303 N N . ASN A 1 297 ? -4.346 -3.520 17.373 1.00 94.19 297 ASN A N 1
ATOM 2304 C CA . ASN A 1 297 ? -4.980 -4.055 18.580 1.00 94.19 297 ASN A CA 1
ATOM 2305 C C . ASN A 1 297 ? -4.972 -3.053 19.745 1.00 94.19 297 ASN A C 1
ATOM 2307 O O . ASN A 1 297 ? -5.882 -3.075 20.580 1.00 94.19 297 ASN A O 1
ATOM 2311 N N . GLY A 1 298 ? -4.000 -2.133 19.782 1.00 91.19 298 GLY A N 1
ATOM 2312 C CA . GLY A 1 298 ? -3.899 -1.076 20.793 1.00 91.19 298 GLY A CA 1
ATOM 2313 C C . GLY A 1 298 ? -5.131 -0.165 20.874 1.00 91.19 298 GLY A C 1
ATOM 2314 O O . GLY A 1 298 ? -5.392 0.440 21.918 1.00 91.19 298 GLY A O 1
ATOM 2315 N N . ILE A 1 299 ? -5.960 -0.117 19.823 1.00 90.19 299 ILE A N 1
ATOM 2316 C CA . ILE A 1 299 ? -7.225 0.625 19.841 1.00 90.19 299 ILE A CA 1
ATOM 2317 C C . ILE A 1 299 ? -8.191 0.132 20.927 1.00 90.19 299 ILE A C 1
ATOM 2319 O O . ILE A 1 299 ? -8.910 0.932 21.530 1.00 90.19 299 ILE A O 1
ATOM 2323 N N . LEU A 1 300 ? -8.178 -1.171 21.227 1.00 89.25 300 LEU A N 1
ATOM 2324 C CA . LEU A 1 300 ? -9.071 -1.776 22.213 1.00 89.25 300 LEU A CA 1
ATOM 2325 C C . LEU A 1 300 ? -8.737 -1.303 23.629 1.00 89.25 300 LEU A C 1
ATOM 2327 O O . LEU A 1 300 ? -9.636 -1.102 24.448 1.00 89.25 300 LEU A O 1
ATOM 2331 N N . GLU A 1 301 ? -7.457 -1.084 23.924 1.00 83.88 301 GLU A N 1
ATOM 2332 C CA . GLU A 1 301 ? -7.020 -0.559 25.218 1.00 83.88 301 GLU A CA 1
ATOM 2333 C C . GLU A 1 301 ? -7.418 0.908 25.391 1.00 83.88 301 GLU A C 1
ATOM 2335 O O . GLU A 1 301 ? -7.939 1.295 26.443 1.00 83.88 301 GLU A O 1
ATOM 2340 N N . THR A 1 302 ? -7.237 1.713 24.342 1.00 74.62 302 THR A N 1
ATOM 2341 C CA . THR A 1 302 ? -7.661 3.118 24.318 1.00 74.62 302 THR A CA 1
ATOM 2342 C C . THR A 1 302 ? -9.176 3.227 24.493 1.00 74.62 302 THR A C 1
ATOM 2344 O O . THR A 1 302 ? -9.645 3.974 25.352 1.00 74.62 302 THR A O 1
ATOM 2347 N N . GLY A 1 303 ? -9.951 2.409 23.773 1.00 68.25 303 GLY A N 1
ATOM 2348 C CA . GLY A 1 303 ? -11.410 2.367 23.883 1.00 68.25 303 GLY A CA 1
ATOM 2349 C C . GLY A 1 303 ? -11.905 1.999 25.286 1.00 68.25 303 GLY A C 1
ATOM 2350 O O . GLY A 1 303 ? -12.820 2.645 25.806 1.00 68.25 303 GLY A O 1
ATOM 2351 N N . ARG A 1 304 ? -11.276 1.013 25.945 1.00 71.88 304 ARG A N 1
ATOM 2352 C CA . ARG A 1 304 ? -11.610 0.634 27.333 1.00 71.88 304 ARG A CA 1
ATOM 2353 C C . ARG A 1 304 ? -11.362 1.776 28.317 1.00 71.88 304 ARG A C 1
ATOM 2355 O O . ARG A 1 304 ? -12.215 2.041 29.162 1.00 71.88 304 ARG A O 1
ATOM 2362 N N . ARG A 1 305 ? -10.228 2.476 28.201 1.00 67.56 305 ARG A N 1
ATOM 2363 C CA . ARG A 1 305 ? -9.897 3.618 29.075 1.00 67.56 305 ARG A CA 1
ATOM 2364 C C . ARG A 1 305 ? -10.884 4.771 28.908 1.00 67.56 305 ARG A C 1
ATOM 2366 O O . ARG A 1 305 ? -11.274 5.372 29.906 1.00 67.56 305 ARG A O 1
ATOM 2373 N N . THR A 1 306 ? -11.311 5.061 27.681 1.00 61.56 306 THR A N 1
ATOM 2374 C CA . THR A 1 306 ? -12.294 6.121 27.415 1.00 61.56 306 THR A CA 1
ATOM 2375 C C . THR A 1 306 ? -13.660 5.783 28.013 1.00 61.56 306 THR A C 1
ATOM 2377 O O . THR A 1 306 ? -14.244 6.628 28.686 1.00 61.56 306 THR A O 1
ATOM 2380 N N . ARG A 1 307 ? -14.139 4.536 27.872 1.00 61.00 307 ARG A N 1
ATOM 2381 C CA . ARG A 1 307 ? -15.403 4.096 28.499 1.00 61.00 307 ARG A CA 1
ATOM 2382 C C . ARG A 1 307 ? -15.346 4.140 30.026 1.00 61.00 307 ARG A C 1
ATOM 2384 O O . ARG A 1 307 ? -16.287 4.610 30.649 1.00 61.00 307 ARG A O 1
ATOM 2391 N N . ALA A 1 308 ? -14.234 3.718 30.627 1.00 57.97 308 ALA A N 1
ATOM 2392 C CA . ALA A 1 308 ? -14.060 3.781 32.079 1.00 57.97 308 ALA A CA 1
ATOM 2393 C C . ALA A 1 308 ? -14.085 5.224 32.621 1.00 57.97 308 ALA A C 1
ATOM 2395 O O . ALA A 1 308 ? -14.567 5.452 33.726 1.00 57.97 308 ALA A O 1
ATOM 2396 N N . LYS A 1 309 ? -13.599 6.204 31.843 1.00 59.84 309 LYS A N 1
ATOM 2397 C CA . LYS A 1 309 ? -13.658 7.632 32.199 1.00 59.84 309 LYS A CA 1
ATOM 2398 C C . LYS A 1 309 ? -15.036 8.265 31.992 1.00 59.84 309 LYS A C 1
ATOM 2400 O O . LYS A 1 309 ? -15.339 9.235 32.675 1.00 59.84 309 LYS A O 1
ATOM 2405 N N . ALA A 1 310 ? -15.842 7.747 31.066 1.00 60.25 310 ALA A N 1
ATOM 2406 C CA . ALA A 1 310 ? -17.173 8.280 30.769 1.00 60.25 310 ALA A CA 1
ATOM 2407 C C . ALA A 1 310 ? -18.237 7.909 31.824 1.00 60.25 310 ALA A C 1
ATOM 2409 O O . ALA A 1 310 ? -19.296 8.526 31.845 1.00 60.25 310 ALA A O 1
ATOM 2410 N N . GLY A 1 311 ? -17.942 6.954 32.717 1.00 41.38 311 GLY A N 1
ATOM 2411 C CA . GLY A 1 311 ? -18.886 6.456 33.722 1.00 41.38 311 GLY A CA 1
ATOM 2412 C C . GLY A 1 311 ? -20.025 5.619 33.114 1.00 41.38 311 GLY A C 1
ATOM 2413 O O . GLY A 1 311 ? -20.211 5.615 31.895 1.00 41.38 311 GLY A O 1
ATOM 2414 N N . PRO A 1 312 ? -20.770 4.852 33.932 1.00 44.44 312 PRO A N 1
ATOM 2415 C CA . PRO A 1 312 ? -22.009 4.239 33.476 1.00 44.44 312 PRO A CA 1
ATOM 2416 C C . PRO A 1 312 ? -23.039 5.346 33.216 1.00 44.44 312 PRO A C 1
ATOM 2418 O O . PRO A 1 312 ? -23.222 6.218 34.066 1.00 44.44 312 PRO A O 1
ATOM 2421 N N . ALA A 1 313 ? -23.644 5.317 32.026 1.00 48.00 313 ALA A N 1
ATOM 2422 C CA . ALA A 1 313 ? -24.768 6.176 31.658 1.00 48.00 313 ALA A CA 1
ATOM 2423 C C . ALA A 1 313 ? -26.017 5.851 32.487 1.00 48.00 313 ALA A C 1
ATOM 2425 O O . ALA A 1 313 ? -26.199 4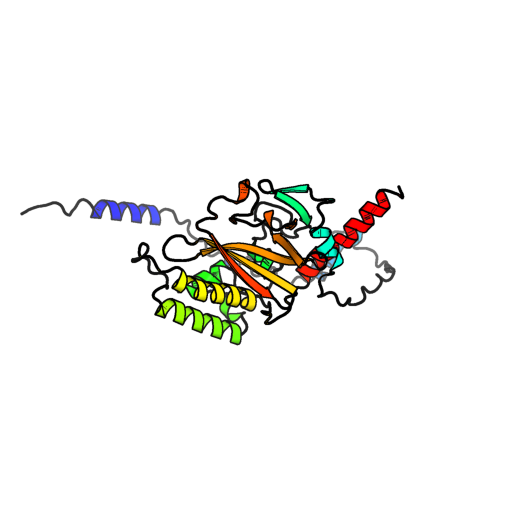.654 32.819 1.00 48.00 313 ALA A O 1
#

Foldseek 3Di:
DDDDPPPPVVVVVVVVVVVVVPDDPPPPPVVVVVPPPPDDPPVNVLVVCVVVVPPVSPDPDPPPDPPPPPPPPPVLQAADLVLQQVQADQVQWDDDPQRDTTHWFFDPDLQQAFCCCLQVVVDPAAFDDLVQLVCQLLVVDHDPSLVRFDPVLSVLSVVLSVVCVVQVLRDDPVPQADADDPVSQVVSVLSSVVSRSVRSPWAFDPDDFQWWWKWKWFQPGHHTRTDGIWIWGQNPPPRAIWIWTDHSNGRTIGIYHPLCDACDPSHDPSRVPNVVRMDMHIGGTNTDDSSVSCRSNVVVVVVVVVDVVVDDD

Mean predicted aligned error: 14.43 Å

Sequence (313 aa):
MRAHRDRDTDREAAALQRQALRRPARDSRDARMLGLQESAGNEAVTESLRRSGHPGAQHGATVQRAPKRGHEESTGNEINPEAVSMIAQPLGHEDTYKGGKGRKLPKDQKEAACWEWAVRAASEGSGISHGDCWEYLTSMGEPATLGQIAPAVRQDLDQLRNDITAAGMAFDPFKIDEKHDEGAILPLMHRAVQGFVRSNGLEVAEGNPAGWIVCNYKMTGKLAVPDHFWIELPDPNTGKRVVLQTVPDIDYIEAGGQDLRWHEKDSVKERQSEHEVHQKIEVPVAALKGRHTQIINGILETGRRTRAKAGPA

Radius of gyration: 26.2 Å; Cα contacts (8 Å, |Δi|>4): 448; chains: 1; bounding box: 64×48×95 Å

pLDDT: mean 76.57, std 21.76, range [28.94, 98.19]

Nearest PDB structures (foldseek):
  3wyf-assembly1_B  TM=3.313E-01  e=6.601E+00  Saccharomyces cerevisiae S288C
  7et3-assembly1_M  TM=1.703E-01  e=4.426E+00  Human betaherpesvirus 5